Protein AF-A0A1A9F3D5-F1 (afdb_monomer_lite)

Sequence (224 aa):
MNALSPAPQAPHTALLHYWQQPHPDFTSGKDARSSENALLVLMYGGLEKAARYGWLNAGRTLVDKTYLRILWMTQQLAPTGISFDELASRLDGFIRRELQPRWDNLDGLEHDARHELAQALVEQLQAQVFQSTDQLESATTVLFFLCPQLPVFIYTKAPGAQTEPATDYPGWHQSCRQRLIPLLPRACSSTPSAHYGTAQEQQLITRLLSQTDWWPRRLLSQQR

Structure (mmCIF, N/CA/C/O backbone):
data_AF-A0A1A9F3D5-F1
#
_entry.id   AF-A0A1A9F3D5-F1
#
loop_
_atom_site.group_PDB
_atom_site.id
_atom_site.type_symbol
_atom_site.label_atom_id
_atom_site.label_alt_id
_atom_site.label_comp_id
_atom_site.label_asym_id
_atom_site.label_entity_id
_atom_site.label_seq_id
_atom_site.pdbx_PDB_ins_code
_atom_site.Cartn_x
_atom_site.Cartn_y
_atom_site.Cartn_z
_atom_site.occ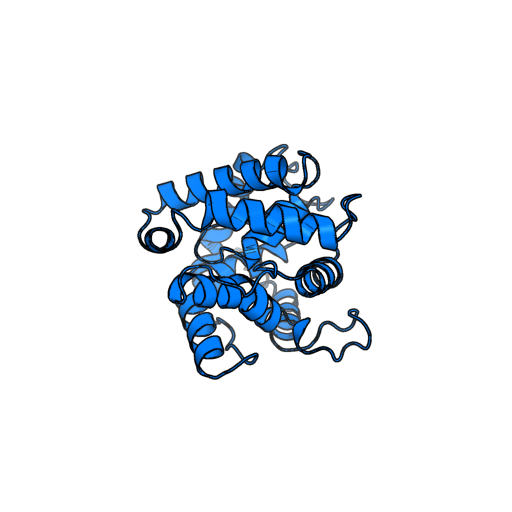upancy
_atom_site.B_iso_or_equiv
_atom_site.auth_seq_id
_atom_site.auth_comp_id
_atom_site.auth_asym_id
_atom_site.auth_atom_id
_atom_site.pdbx_PDB_model_num
ATOM 1 N N . MET A 1 1 ? 31.807 -6.757 -29.879 1.00 32.47 1 MET A N 1
ATOM 2 C CA . MET A 1 1 ? 31.653 -7.464 -28.590 1.00 32.47 1 MET A CA 1
ATOM 3 C C . MET A 1 1 ? 31.061 -6.470 -27.607 1.00 32.47 1 MET A C 1
ATOM 5 O O . MET A 1 1 ? 31.774 -5.583 -27.164 1.00 32.47 1 MET A O 1
ATOM 9 N N . ASN A 1 2 ? 29.749 -6.534 -27.371 1.00 32.22 2 ASN A N 1
ATOM 10 C CA . ASN A 1 2 ? 29.065 -5.599 -26.477 1.00 32.22 2 ASN A CA 1
ATOM 11 C C . ASN A 1 2 ? 29.350 -6.001 -25.030 1.00 32.22 2 ASN A C 1
ATOM 13 O O . ASN A 1 2 ? 28.954 -7.083 -24.599 1.00 32.22 2 ASN A O 1
ATOM 17 N N . ALA A 1 3 ? 30.064 -5.140 -24.308 1.00 33.28 3 ALA A N 1
ATOM 18 C CA . ALA A 1 3 ? 30.240 -5.267 -22.874 1.00 33.28 3 ALA A CA 1
ATOM 19 C C . ALA A 1 3 ? 28.863 -5.146 -22.208 1.00 33.28 3 ALA A C 1
ATOM 21 O O . ALA A 1 3 ? 28.201 -4.115 -22.306 1.00 33.28 3 ALA A O 1
ATOM 22 N N . LEU A 1 4 ? 28.424 -6.229 -21.568 1.00 36.56 4 LEU A N 1
ATOM 23 C CA . LEU A 1 4 ? 27.305 -6.220 -20.636 1.00 36.56 4 LEU A CA 1
ATOM 24 C C . LEU A 1 4 ? 27.625 -5.188 -19.551 1.00 36.56 4 LEU A C 1
ATOM 26 O O . LEU A 1 4 ? 28.544 -5.391 -18.759 1.00 36.56 4 LEU A O 1
ATOM 30 N N . SER A 1 5 ? 26.893 -4.074 -19.538 1.00 34.38 5 SER A N 1
ATOM 31 C CA . SER A 1 5 ? 26.930 -3.122 -18.431 1.00 34.38 5 SER A CA 1
ATOM 32 C C . SER A 1 5 ? 26.727 -3.882 -17.113 1.00 34.38 5 SER A C 1
ATOM 34 O O . SER A 1 5 ? 25.837 -4.741 -17.050 1.00 34.38 5 SER A O 1
ATOM 36 N N . PRO A 1 6 ? 27.534 -3.618 -16.069 1.00 37.28 6 PRO A N 1
ATOM 37 C CA . PRO A 1 6 ? 27.361 -4.283 -14.788 1.00 37.28 6 PRO A CA 1
ATOM 38 C C . PRO A 1 6 ? 25.954 -3.984 -14.262 1.00 37.28 6 PRO A C 1
ATOM 40 O O . PRO A 1 6 ? 25.505 -2.838 -14.258 1.00 37.28 6 PRO A O 1
ATOM 43 N N . ALA A 1 7 ? 25.237 -5.039 -13.873 1.00 40.94 7 ALA A N 1
ATOM 44 C CA . ALA A 1 7 ? 23.903 -4.923 -13.305 1.00 40.94 7 ALA A CA 1
ATOM 45 C C . ALA A 1 7 ? 23.933 -3.998 -12.071 1.00 40.94 7 ALA A C 1
ATOM 47 O O . ALA A 1 7 ? 24.909 -4.031 -11.316 1.00 40.94 7 ALA A O 1
ATOM 48 N N . PRO A 1 8 ? 22.881 -3.202 -11.823 1.00 43.41 8 PRO A N 1
ATOM 49 C CA . PRO A 1 8 ? 22.823 -2.329 -10.659 1.00 43.41 8 PRO A CA 1
ATOM 50 C C . PRO A 1 8 ? 22.675 -3.181 -9.384 1.00 43.41 8 PRO A C 1
ATOM 52 O O . PRO A 1 8 ? 21.570 -3.491 -8.953 1.00 43.41 8 PRO A O 1
ATOM 55 N N . GLN A 1 9 ? 23.796 -3.595 -8.786 1.00 43.19 9 GLN A N 1
ATOM 56 C CA . GLN A 1 9 ? 23.825 -4.402 -7.556 1.00 43.19 9 GLN A CA 1
ATOM 57 C C . GLN A 1 9 ? 23.607 -3.561 -6.283 1.00 43.19 9 GLN A C 1
ATOM 59 O O . GLN A 1 9 ? 23.032 -4.050 -5.315 1.00 43.19 9 GLN A O 1
ATOM 64 N N . ALA A 1 10 ? 23.997 -2.281 -6.288 1.00 42.19 10 ALA A N 1
ATOM 65 C CA . ALA A 1 10 ? 23.845 -1.364 -5.152 1.00 42.19 10 ALA A CA 1
ATOM 66 C C . ALA A 1 10 ? 22.384 -1.074 -4.709 1.00 42.19 10 ALA A C 1
ATOM 68 O O . ALA A 1 10 ? 22.135 -1.093 -3.502 1.00 42.19 10 ALA A O 1
ATOM 69 N N . PRO A 1 11 ? 21.394 -0.849 -5.605 1.00 60.56 11 PRO A N 1
ATOM 70 C CA . PRO A 1 11 ? 20.020 -0.551 -5.178 1.00 60.56 11 PRO A CA 1
ATOM 71 C C . PRO A 1 11 ? 19.293 -1.750 -4.551 1.00 60.56 11 PRO A C 1
ATOM 73 O O . PRO A 1 11 ? 18.398 -1.559 -3.731 1.00 60.56 11 PRO A O 1
ATOM 76 N N . HIS A 1 12 ? 19.682 -2.986 -4.882 1.00 68.81 12 HIS A N 1
ATOM 77 C CA . HIS A 1 12 ? 19.017 -4.184 -4.362 1.00 68.81 12 HIS A CA 1
ATOM 78 C C . HIS A 1 12 ? 19.300 -4.411 -2.867 1.00 68.81 12 HIS A C 1
ATOM 80 O O . HIS A 1 12 ? 18.387 -4.716 -2.104 1.00 68.81 12 HIS A O 1
ATOM 86 N N . THR A 1 13 ? 20.545 -4.216 -2.418 1.00 72.62 13 THR A N 1
ATOM 87 C CA . THR A 1 13 ? 20.930 -4.415 -1.008 1.00 72.62 13 THR A CA 1
ATOM 88 C C . THR A 1 13 ? 20.281 -3.385 -0.082 1.00 72.62 13 THR A C 1
ATOM 90 O O . THR A 1 13 ? 19.804 -3.742 0.993 1.00 72.62 13 THR A O 1
ATOM 93 N N . ALA A 1 14 ? 20.200 -2.122 -0.513 1.00 80.12 14 ALA A N 1
ATOM 94 C CA . ALA A 1 14 ? 19.497 -1.076 0.230 1.00 80.12 14 ALA A CA 1
ATOM 95 C C . ALA A 1 14 ? 17.989 -1.362 0.337 1.00 80.12 14 ALA A C 1
ATOM 97 O O . ALA A 1 14 ? 17.415 -1.235 1.415 1.00 80.12 14 ALA A O 1
ATOM 98 N N . LEU A 1 15 ? 17.351 -1.825 -0.744 1.00 83.19 15 LEU A N 1
ATOM 99 C CA . LEU A 1 15 ? 15.935 -2.201 -0.717 1.00 83.19 15 LEU A CA 1
ATOM 100 C C . LEU A 1 15 ? 15.647 -3.394 0.189 1.00 83.19 15 LEU A C 1
ATOM 102 O O . LEU A 1 15 ? 14.682 -3.362 0.946 1.00 83.19 15 LEU A O 1
ATOM 106 N N . LEU A 1 16 ? 16.490 -4.428 0.159 1.00 87.50 16 LEU A N 1
ATOM 107 C CA . LEU A 1 16 ? 16.371 -5.542 1.101 1.00 87.50 16 LEU A CA 1
ATOM 108 C C . LEU A 1 16 ? 16.521 -5.073 2.551 1.00 87.50 16 LEU A C 1
ATOM 110 O O . LEU A 1 16 ? 15.812 -5.562 3.429 1.00 87.50 16 LEU A O 1
ATOM 114 N N . HIS A 1 17 ? 17.402 -4.104 2.802 1.00 88.25 17 HIS A N 1
ATOM 115 C CA . HIS A 1 17 ? 17.537 -3.506 4.122 1.00 88.25 17 HIS A CA 1
ATOM 116 C C . HIS A 1 17 ? 16.256 -2.766 4.539 1.00 88.25 17 HIS A C 1
ATOM 118 O O . HIS A 1 17 ? 15.730 -3.059 5.606 1.00 88.25 17 HIS A O 1
ATOM 124 N N . TYR A 1 18 ? 15.702 -1.877 3.705 1.00 89.06 18 TYR A N 1
ATOM 125 C CA . TYR A 1 18 ? 14.441 -1.174 4.010 1.00 89.06 18 TYR A CA 1
ATOM 126 C C . TYR A 1 18 ? 13.229 -2.108 4.122 1.00 89.06 18 TYR A C 1
ATOM 128 O O . TYR A 1 18 ? 12.286 -1.832 4.864 1.00 89.06 18 TYR A O 1
ATOM 136 N N . TRP A 1 19 ? 13.259 -3.237 3.414 1.00 92.94 19 TRP A N 1
ATOM 137 C CA . TRP A 1 19 ? 12.251 -4.280 3.543 1.00 92.94 19 TRP A CA 1
ATOM 138 C C . TRP A 1 19 ? 12.260 -4.923 4.933 1.00 92.94 19 TRP A C 1
ATOM 140 O O . TRP A 1 19 ? 11.194 -5.150 5.502 1.00 92.94 19 TRP A O 1
ATOM 150 N N . GLN A 1 20 ? 13.444 -5.222 5.476 1.00 91.31 20 GLN A N 1
ATOM 151 C CA . GLN A 1 20 ? 13.594 -5.997 6.714 1.00 91.31 20 GLN A CA 1
ATOM 152 C C . GLN A 1 20 ? 13.713 -5.139 7.973 1.00 91.31 20 GLN A C 1
ATOM 154 O O . GLN A 1 20 ? 13.287 -5.562 9.046 1.00 91.31 20 GLN A O 1
ATOM 159 N N . GLN A 1 21 ? 14.335 -3.969 7.865 1.00 93.75 21 GLN A N 1
ATOM 160 C CA . GLN A 1 21 ? 14.721 -3.152 9.007 1.00 93.75 21 GLN A CA 1
ATOM 161 C C . GLN A 1 21 ? 13.792 -1.947 9.165 1.00 93.75 21 GLN A C 1
ATOM 163 O O . GLN A 1 21 ? 13.288 -1.421 8.169 1.00 93.75 21 GLN A O 1
ATOM 168 N N . PRO A 1 22 ? 13.574 -1.476 10.406 1.00 94.19 22 PRO A N 1
ATOM 169 C CA . PRO A 1 22 ? 12.971 -0.173 10.644 1.00 94.19 22 PRO A CA 1
ATOM 170 C C . PRO A 1 22 ? 13.659 0.921 9.818 1.00 94.19 22 PRO A C 1
ATOM 172 O O . PRO A 1 22 ? 14.882 0.919 9.657 1.00 94.19 22 PRO A O 1
ATOM 175 N N . HIS A 1 23 ? 12.884 1.882 9.324 1.00 91.62 23 HIS A N 1
ATOM 176 C CA . HIS A 1 23 ? 13.434 3.008 8.587 1.00 91.62 23 HIS A CA 1
ATOM 177 C C . HIS A 1 23 ? 14.217 3.922 9.543 1.00 91.62 23 HIS A C 1
ATOM 179 O O . HIS A 1 23 ? 13.640 4.391 10.530 1.00 91.62 23 HIS A O 1
ATOM 185 N N . PRO A 1 24 ? 15.499 4.222 9.260 1.00 90.06 24 PRO A N 1
ATOM 186 C CA . PRO A 1 24 ? 16.369 4.946 10.190 1.00 90.06 24 PRO A CA 1
ATOM 187 C C . PRO A 1 24 ? 15.846 6.351 10.511 1.00 90.06 24 PRO A C 1
ATOM 189 O O . PRO A 1 24 ? 15.929 6.788 11.655 1.00 90.06 24 PRO A O 1
ATOM 192 N N . ASP A 1 25 ? 15.228 7.013 9.530 1.00 85.75 25 ASP A N 1
ATOM 193 C CA . ASP A 1 25 ? 14.734 8.388 9.685 1.00 85.75 25 ASP A CA 1
ATOM 194 C C . ASP A 1 25 ? 13.344 8.481 10.341 1.00 85.75 25 ASP A C 1
ATOM 196 O O . ASP A 1 25 ? 12.833 9.577 10.581 1.00 85.75 25 ASP A O 1
ATOM 200 N N . PHE A 1 26 ? 12.690 7.350 10.638 1.00 89.19 26 PHE A N 1
ATOM 201 C CA . PHE A 1 26 ? 11.387 7.374 11.296 1.00 89.19 26 PHE A CA 1
ATOM 202 C C . PHE A 1 26 ? 11.539 7.328 12.821 1.00 89.19 26 PHE A C 1
ATOM 204 O O . PHE A 1 26 ? 11.828 6.286 13.414 1.00 89.19 26 PHE A O 1
ATOM 211 N N . THR A 1 27 ? 11.261 8.454 13.484 1.00 88.31 27 THR A N 1
ATOM 212 C CA . THR A 1 27 ? 11.352 8.626 14.947 1.00 88.31 27 THR A CA 1
ATOM 213 C C . THR A 1 27 ? 12.750 8.304 15.499 1.00 88.31 27 THR A C 1
ATOM 215 O O . THR A 1 27 ? 13.668 9.086 15.299 1.00 88.31 27 THR A O 1
ATOM 218 N N . SER A 1 28 ? 12.925 7.182 16.204 1.00 88.81 28 SER A N 1
ATOM 219 C CA . SER A 1 28 ? 14.204 6.722 16.761 1.00 88.81 28 SER A CA 1
ATOM 220 C C . SER A 1 28 ? 14.940 5.718 15.867 1.00 88.81 28 SER A C 1
ATOM 222 O O . SER A 1 28 ? 15.952 5.160 16.292 1.00 88.81 28 SER A O 1
ATOM 224 N N . GLY A 1 29 ? 14.401 5.421 14.679 1.00 89.25 29 GLY A N 1
ATOM 225 C CA . GLY A 1 29 ? 14.933 4.399 13.776 1.00 89.25 29 GLY A CA 1
ATOM 226 C C . GLY A 1 29 ? 14.726 2.963 14.268 1.00 89.25 29 GLY A C 1
ATOM 227 O O . GLY A 1 29 ? 15.407 2.052 13.812 1.00 89.25 29 GLY A O 1
ATOM 228 N N . LYS A 1 30 ? 13.828 2.747 15.242 1.00 92.50 30 LYS A N 1
ATOM 229 C CA . LYS A 1 30 ? 13.575 1.432 15.868 1.00 92.50 30 LYS A CA 1
ATOM 230 C C . LYS A 1 30 ? 12.127 0.958 15.768 1.00 92.50 30 LYS A C 1
ATOM 232 O O . LYS A 1 30 ? 11.816 -0.145 16.211 1.00 92.50 30 LYS A O 1
ATOM 237 N N . ASP A 1 31 ? 11.226 1.772 15.220 1.00 94.12 31 ASP A N 1
ATOM 238 C CA . ASP A 1 31 ? 9.828 1.373 15.064 1.00 94.12 31 ASP A CA 1
ATOM 239 C C . ASP A 1 31 ? 9.701 0.355 13.925 1.00 94.12 31 ASP A C 1
ATOM 241 O O . ASP A 1 31 ? 9.764 0.713 12.750 1.00 94.12 31 ASP A O 1
ATOM 245 N N . ALA A 1 32 ? 9.496 -0.919 14.262 1.00 93.94 32 ALA A N 1
ATOM 246 C CA . ALA A 1 32 ? 9.375 -2.010 13.292 1.00 93.94 32 ALA A CA 1
ATOM 247 C C . ALA A 1 32 ? 8.286 -1.782 12.229 1.00 93.94 32 ALA A C 1
ATOM 249 O O . ALA A 1 32 ? 8.406 -2.299 11.117 1.00 93.94 32 ALA A O 1
ATOM 250 N N . ARG A 1 33 ? 7.266 -0.962 12.533 1.00 95.19 33 ARG A N 1
ATOM 251 C CA . ARG A 1 33 ? 6.193 -0.596 11.594 1.00 95.19 33 ARG A CA 1
ATOM 252 C C . ARG A 1 33 ? 6.683 0.219 10.398 1.00 95.19 33 ARG A C 1
ATOM 254 O O . ARG A 1 33 ? 5.958 0.332 9.420 1.00 95.19 33 ARG A O 1
ATOM 261 N N . SER A 1 34 ? 7.881 0.794 10.493 1.00 95.69 34 SER A N 1
ATOM 262 C CA . SER A 1 34 ? 8.490 1.618 9.447 1.00 95.69 34 SER A CA 1
ATOM 263 C C . SER A 1 34 ? 9.288 0.839 8.401 1.00 95.69 34 SER A C 1
ATOM 265 O O . SER A 1 34 ? 9.761 1.442 7.446 1.00 95.69 34 SER A O 1
ATOM 267 N N . SER A 1 35 ? 9.417 -0.483 8.538 1.00 95.88 35 SER A N 1
ATOM 268 C CA . SER A 1 35 ? 9.922 -1.324 7.444 1.00 95.88 35 SER A CA 1
ATOM 269 C C . SER A 1 35 ? 8.888 -1.443 6.317 1.00 95.88 35 SER A C 1
ATOM 271 O O . SER A 1 35 ? 7.679 -1.386 6.566 1.00 95.88 35 SER A O 1
ATOM 273 N N . GLU A 1 36 ? 9.326 -1.660 5.075 1.00 94.69 36 GLU A N 1
ATOM 274 C CA . GLU A 1 36 ? 8.380 -1.815 3.956 1.00 94.69 36 GLU A CA 1
ATOM 275 C C . GLU A 1 36 ? 7.537 -3.084 4.076 1.00 94.69 36 GLU A C 1
ATOM 277 O O . GLU A 1 36 ? 6.356 -3.074 3.722 1.00 94.69 36 GLU A O 1
ATOM 282 N N . ASN A 1 37 ? 8.107 -4.159 4.632 1.00 95.81 37 ASN A N 1
ATOM 283 C CA . ASN A 1 37 ? 7.343 -5.363 4.924 1.00 95.81 37 ASN A CA 1
ATOM 284 C C . ASN A 1 37 ? 6.210 -5.072 5.913 1.00 95.81 37 ASN A C 1
ATOM 286 O O . ASN A 1 37 ? 5.079 -5.506 5.693 1.00 95.81 37 ASN A O 1
ATOM 290 N N . ALA A 1 38 ? 6.492 -4.304 6.970 1.00 96.75 38 ALA A N 1
ATOM 291 C CA . ALA A 1 38 ? 5.475 -3.924 7.936 1.00 96.75 38 ALA A CA 1
ATOM 292 C C . ALA A 1 38 ? 4.415 -3.006 7.333 1.00 96.75 38 ALA A C 1
ATOM 294 O O . ALA A 1 38 ? 3.232 -3.231 7.564 1.00 96.75 38 ALA A O 1
ATOM 295 N N . LEU A 1 39 ? 4.803 -2.019 6.522 1.00 96.44 39 LEU A N 1
ATOM 296 C CA . LEU A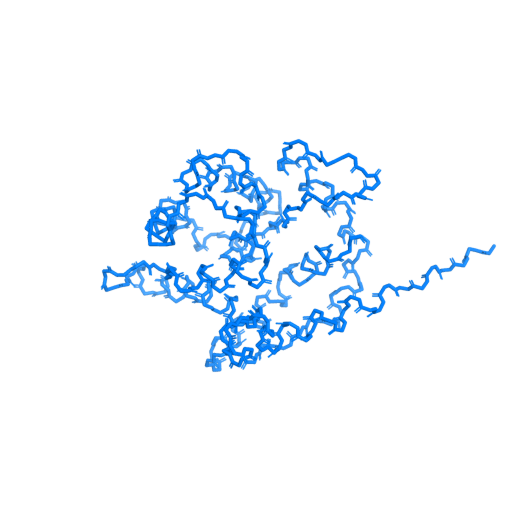 1 39 ? 3.848 -1.162 5.817 1.00 96.44 39 LEU A CA 1
ATOM 297 C C . LEU A 1 39 ? 2.901 -1.975 4.931 1.00 96.44 39 LEU A C 1
ATOM 299 O O . LEU A 1 39 ? 1.697 -1.730 4.950 1.00 96.44 39 LEU A O 1
ATOM 303 N N . LEU A 1 40 ? 3.409 -2.980 4.216 1.00 96.69 40 LEU A N 1
ATOM 304 C CA . LEU A 1 40 ? 2.575 -3.851 3.392 1.00 96.69 40 LEU A CA 1
ATOM 305 C C . LEU A 1 40 ? 1.608 -4.701 4.238 1.00 96.69 40 LEU A C 1
ATOM 307 O O . LEU A 1 40 ? 0.444 -4.851 3.873 1.00 96.69 40 LEU A O 1
ATOM 311 N N . VAL A 1 41 ? 2.043 -5.199 5.401 1.00 96.88 41 VAL A N 1
ATOM 312 C CA . VAL A 1 41 ? 1.155 -5.886 6.361 1.00 96.88 41 VAL A CA 1
ATOM 313 C C . VAL A 1 41 ? 0.086 -4.937 6.911 1.00 96.88 41 VAL A C 1
ATOM 315 O O . VAL A 1 41 ? -1.089 -5.290 6.939 1.00 96.88 41 VAL A O 1
ATOM 318 N N . LEU A 1 42 ? 0.465 -3.731 7.334 1.00 95.94 42 LEU A N 1
ATOM 319 C CA . LEU A 1 42 ? -0.445 -2.766 7.960 1.00 95.94 42 LEU A CA 1
ATOM 320 C C . LEU A 1 42 ? -1.481 -2.212 6.976 1.00 95.94 42 LEU A C 1
ATOM 322 O O . LEU A 1 42 ? -2.619 -1.965 7.367 1.00 95.94 42 LEU A O 1
ATOM 326 N N . MET A 1 43 ? -1.091 -2.024 5.714 1.00 96.94 43 MET A N 1
ATOM 327 C CA . MET A 1 43 ? -1.946 -1.484 4.659 1.00 96.94 43 MET A CA 1
ATOM 328 C C . MET A 1 43 ? -2.755 -2.609 4.002 1.00 96.94 43 MET A C 1
ATOM 330 O O . MET A 1 43 ? -3.946 -2.750 4.271 1.00 96.94 43 MET A O 1
ATOM 334 N N . TYR A 1 44 ? -2.116 -3.455 3.189 1.00 97.00 44 TYR A N 1
ATOM 335 C CA . TYR A 1 44 ? -2.791 -4.539 2.472 1.00 97.00 44 TYR A CA 1
ATOM 336 C C . TYR A 1 44 ? -3.281 -5.650 3.405 1.00 97.00 44 TYR A C 1
ATOM 338 O O . TYR A 1 44 ? -4.442 -6.042 3.328 1.00 97.00 44 TYR A O 1
ATOM 346 N N . GLY A 1 45 ? -2.439 -6.132 4.326 1.00 95.12 45 GLY A N 1
ATOM 347 C CA . GLY A 1 45 ? -2.844 -7.178 5.276 1.00 95.12 45 GLY A CA 1
ATOM 348 C C . GLY A 1 45 ? -4.017 -6.747 6.169 1.00 95.12 45 GLY A C 1
ATOM 349 O O . GLY A 1 45 ? -4.909 -7.548 6.459 1.00 95.12 45 GLY A O 1
ATOM 350 N N . GLY A 1 46 ? -4.064 -5.462 6.534 1.00 93.69 46 GLY A N 1
ATOM 351 C CA . GLY A 1 46 ? -5.196 -4.843 7.220 1.00 93.69 46 GLY A CA 1
ATOM 352 C C . GLY A 1 46 ? -6.493 -4.906 6.407 1.00 93.69 46 GLY A C 1
ATOM 353 O O . GLY A 1 46 ? -7.529 -5.304 6.948 1.00 93.69 46 GLY A O 1
ATOM 354 N N . LEU A 1 47 ? -6.438 -4.585 5.109 1.00 95.25 47 LEU A N 1
ATOM 355 C CA . LEU A 1 47 ? -7.592 -4.687 4.209 1.00 95.25 47 LEU A CA 1
ATOM 356 C C . LEU A 1 47 ? -8.024 -6.135 3.963 1.0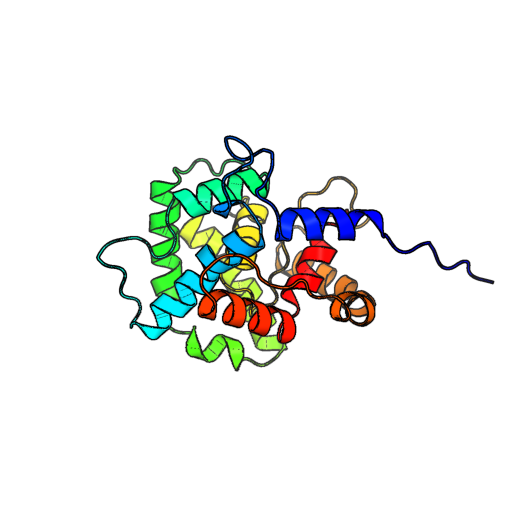0 95.25 47 LEU A C 1
ATOM 358 O O . LEU A 1 47 ? -9.211 -6.426 4.048 1.00 95.25 47 LEU A O 1
ATOM 362 N N . GLU A 1 48 ? -7.082 -7.053 3.755 1.00 94.88 48 GLU A N 1
ATOM 363 C CA . GLU A 1 48 ? -7.360 -8.490 3.627 1.00 94.88 48 GLU A CA 1
ATOM 364 C C . GLU A 1 48 ? -8.102 -9.037 4.844 1.00 94.88 48 GLU A C 1
ATOM 366 O O . GLU A 1 48 ? -9.083 -9.776 4.732 1.00 94.88 48 GLU A O 1
ATOM 371 N N . LYS A 1 49 ? -7.652 -8.649 6.040 1.00 93.06 49 LYS A N 1
ATOM 372 C CA . LYS A 1 49 ? -8.342 -9.002 7.274 1.00 93.06 49 LYS A CA 1
ATOM 373 C C . LYS A 1 49 ? -9.739 -8.389 7.293 1.00 93.06 49 LYS A C 1
ATOM 375 O O . LYS A 1 49 ? -10.700 -9.105 7.551 1.00 93.06 49 LYS A O 1
ATOM 380 N N . ALA A 1 50 ? -9.872 -7.099 6.999 1.00 93.75 50 ALA A N 1
ATOM 381 C CA . ALA A 1 50 ? -11.169 -6.432 6.987 1.00 93.75 50 ALA A CA 1
ATOM 382 C C . ALA A 1 50 ? -12.156 -7.100 6.020 1.00 93.75 50 ALA A C 1
ATOM 384 O O . ALA A 1 50 ? -13.281 -7.381 6.425 1.00 93.75 50 ALA A O 1
ATOM 385 N N . ALA A 1 51 ? -11.729 -7.432 4.800 1.00 94.44 51 ALA A N 1
ATOM 386 C CA . ALA A 1 51 ? -12.549 -8.115 3.803 1.00 94.44 51 ALA A CA 1
ATOM 387 C C . ALA A 1 51 ? -13.127 -9.434 4.340 1.00 94.44 51 ALA A C 1
ATOM 389 O O . ALA A 1 51 ? -14.333 -9.669 4.264 1.00 94.44 51 ALA A O 1
ATOM 390 N N . ARG A 1 52 ? -12.296 -10.244 5.010 1.00 91.94 52 ARG A N 1
ATOM 391 C CA . ARG A 1 52 ? -12.708 -11.528 5.611 1.00 91.94 52 ARG A CA 1
ATOM 392 C C . ARG A 1 52 ? -13.665 -11.390 6.794 1.00 91.94 52 ARG A C 1
ATOM 394 O O . ARG A 1 52 ? -14.376 -12.339 7.109 1.00 91.94 52 ARG A O 1
ATOM 401 N N . TYR A 1 53 ? -13.688 -10.230 7.448 1.00 91.94 53 TYR A N 1
ATOM 402 C CA . TYR A 1 53 ? -14.569 -9.929 8.581 1.00 91.94 53 TYR A CA 1
ATOM 403 C C . TYR A 1 53 ? -15.648 -8.893 8.220 1.00 91.94 53 TYR A C 1
ATOM 405 O O . TYR A 1 53 ? -16.107 -8.138 9.079 1.00 91.94 53 TYR A O 1
ATOM 413 N N . GLY A 1 54 ? -16.066 -8.845 6.950 1.00 90.94 54 GLY A N 1
ATOM 414 C CA . GLY A 1 54 ? -17.213 -8.045 6.510 1.00 90.94 54 GLY A CA 1
ATOM 415 C C . GLY A 1 54 ? -16.978 -6.533 6.528 1.00 90.94 54 GLY A C 1
ATOM 416 O O . GLY A 1 54 ? -17.923 -5.768 6.701 1.00 90.94 54 GLY A O 1
ATOM 417 N N . TRP A 1 55 ? -15.728 -6.091 6.375 1.00 92.50 55 TRP A N 1
ATOM 418 C CA . TRP A 1 55 ? -15.322 -4.678 6.334 1.00 92.50 55 TRP A CA 1
ATOM 419 C C . TRP A 1 55 ? -15.632 -3.887 7.615 1.00 92.50 55 TRP A C 1
ATOM 421 O O . TRP A 1 55 ? -15.729 -2.649 7.609 1.00 92.50 55 TRP A O 1
ATOM 431 N N . LEU A 1 56 ? -15.766 -4.608 8.731 1.00 83.06 56 LEU A N 1
ATOM 432 C CA . LEU A 1 56 ? -15.998 -4.054 10.058 1.00 83.06 56 LEU A CA 1
ATOM 433 C C . LEU A 1 56 ? -14.677 -3.636 10.706 1.00 83.06 56 LEU A C 1
ATOM 435 O O . LEU A 1 56 ? -13.709 -4.392 10.719 1.00 83.06 56 LEU A O 1
ATOM 439 N N . ASN A 1 57 ? -14.656 -2.441 11.299 1.00 79.19 57 ASN A N 1
ATOM 440 C CA . ASN A 1 57 ? -13.489 -1.948 12.033 1.00 79.19 57 ASN A CA 1
ATOM 441 C C . ASN A 1 57 ? -13.862 -1.100 13.257 1.00 79.19 57 ASN A C 1
ATOM 443 O O . ASN A 1 57 ? -13.297 -0.038 13.473 1.00 79.19 57 ASN A O 1
ATOM 447 N N . ALA A 1 58 ? -14.857 -1.532 14.041 1.00 77.62 58 ALA A N 1
ATOM 448 C CA . ALA A 1 58 ? -15.216 -0.940 15.342 1.00 77.62 58 ALA A CA 1
ATOM 449 C C . ALA A 1 58 ? -15.264 0.613 15.388 1.00 77.62 58 ALA A C 1
ATOM 451 O O . ALA A 1 58 ? -14.854 1.223 16.374 1.00 77.62 58 ALA A O 1
ATOM 452 N N . GLY A 1 59 ? -15.728 1.259 14.311 1.00 71.81 59 GLY A N 1
ATOM 453 C CA . GLY A 1 59 ? -15.799 2.724 14.197 1.00 71.81 59 GLY A CA 1
ATOM 454 C C . GLY A 1 59 ? -14.473 3.446 13.902 1.00 71.81 59 GLY A C 1
ATOM 455 O O . GLY A 1 59 ? -14.437 4.672 13.939 1.00 71.81 59 GLY A O 1
ATOM 456 N N . ARG A 1 60 ? -13.390 2.721 13.611 1.00 83.06 60 ARG A N 1
ATOM 457 C CA . ARG A 1 60 ? -12.081 3.252 13.200 1.00 83.06 60 ARG A CA 1
ATOM 458 C C . ARG A 1 60 ? -11.898 3.157 11.686 1.00 83.06 60 ARG A C 1
ATOM 460 O O . ARG A 1 60 ? -12.497 2.304 11.028 1.00 83.06 60 ARG A O 1
ATOM 467 N N . THR A 1 61 ? -11.026 4.000 11.142 1.00 87.88 61 THR A N 1
ATOM 468 C CA . THR A 1 61 ? -10.617 3.914 9.735 1.00 87.88 61 THR A CA 1
ATOM 469 C C . THR A 1 61 ? -9.814 2.640 9.497 1.00 87.88 61 THR A C 1
ATOM 471 O O . THR A 1 61 ? -9.007 2.241 10.338 1.00 87.88 61 THR A O 1
ATOM 474 N N . LEU A 1 62 ? -10.046 1.978 8.362 1.00 91.75 62 LEU A N 1
ATOM 475 C CA . LEU A 1 62 ? -9.345 0.743 7.979 1.00 91.75 62 LEU A CA 1
ATOM 476 C C . LEU A 1 62 ? -7.831 0.944 7.870 1.00 91.75 62 LEU A C 1
ATOM 478 O O . LEU A 1 62 ? -7.055 0.057 8.213 1.00 91.75 62 LEU A O 1
ATOM 482 N N . VAL A 1 63 ? -7.428 2.142 7.454 1.00 94.69 63 VAL A N 1
ATOM 483 C CA . VAL A 1 63 ? -6.044 2.605 7.464 1.00 94.69 63 VAL A CA 1
ATOM 484 C C . VAL A 1 63 ? -5.948 3.762 8.448 1.00 94.69 63 VAL A C 1
ATOM 486 O O . VAL A 1 63 ? -6.608 4.789 8.283 1.00 94.69 63 VAL A O 1
ATOM 489 N N . ASP A 1 64 ? -5.149 3.594 9.499 1.00 92.75 64 ASP A N 1
ATOM 490 C CA . ASP A 1 64 ? -4.979 4.617 10.529 1.00 92.75 64 ASP A CA 1
ATOM 491 C C . ASP A 1 64 ? -4.001 5.716 10.086 1.00 92.75 64 ASP A C 1
ATOM 493 O O . ASP A 1 64 ? -3.031 5.477 9.357 1.00 92.75 64 ASP A O 1
ATOM 497 N N . LYS A 1 65 ? -4.202 6.929 10.609 1.00 95.12 65 LYS A N 1
ATOM 498 C CA . LYS A 1 65 ? -3.313 8.081 10.395 1.00 95.12 65 LYS A CA 1
ATOM 499 C C . LYS A 1 65 ? -1.850 7.795 10.728 1.00 95.12 65 LYS A C 1
ATOM 501 O O . LYS A 1 65 ? -0.957 8.386 10.127 1.00 95.12 65 LYS A O 1
ATOM 506 N N . THR A 1 66 ? -1.587 6.903 11.681 1.00 94.75 66 THR A N 1
ATOM 507 C CA . THR A 1 66 ? -0.235 6.492 12.066 1.00 94.75 66 THR A CA 1
ATOM 508 C C . THR A 1 66 ? 0.455 5.767 10.919 1.00 94.75 66 THR A C 1
ATOM 510 O O . THR A 1 66 ? 1.622 6.037 10.654 1.00 94.75 66 THR A O 1
ATOM 513 N N . TYR A 1 67 ? -0.258 4.895 10.203 1.00 95.56 67 TYR A N 1
ATOM 514 C CA . TYR A 1 67 ? 0.303 4.156 9.068 1.00 95.56 67 TYR A CA 1
ATOM 515 C C . TYR A 1 67 ? 0.599 5.104 7.911 1.00 95.56 67 TYR A C 1
ATOM 517 O O . TYR A 1 67 ? 1.672 5.034 7.319 1.00 95.56 67 TYR A O 1
ATOM 525 N N . LEU A 1 68 ? -0.293 6.067 7.669 1.00 96.88 68 LEU A N 1
ATOM 526 C CA . LEU A 1 68 ? -0.072 7.117 6.677 1.00 96.88 68 LEU A CA 1
ATOM 527 C C . LEU A 1 68 ? 1.124 8.004 7.041 1.00 96.88 68 LEU A C 1
ATOM 529 O O . LEU A 1 68 ? 1.939 8.296 6.176 1.00 96.88 68 LEU A O 1
ATOM 533 N N . ARG A 1 69 ? 1.300 8.378 8.314 1.00 95.75 69 ARG A N 1
ATOM 534 C CA . ARG A 1 69 ? 2.490 9.124 8.764 1.00 95.75 69 ARG A CA 1
ATOM 535 C C . ARG A 1 69 ? 3.779 8.350 8.519 1.00 95.75 69 ARG A C 1
ATOM 537 O O . ARG A 1 69 ? 4.740 8.926 8.017 1.00 95.75 69 ARG A O 1
ATOM 544 N N . ILE A 1 70 ? 3.794 7.062 8.863 1.00 96.31 70 ILE A N 1
ATOM 545 C CA . ILE A 1 70 ? 4.946 6.190 8.618 1.00 96.31 70 ILE A CA 1
ATOM 546 C C . ILE A 1 70 ? 5.236 6.136 7.116 1.00 96.31 70 ILE A C 1
ATOM 548 O O . ILE A 1 70 ? 6.369 6.381 6.708 1.00 96.31 70 ILE A O 1
ATOM 552 N N . LEU A 1 71 ? 4.219 5.882 6.288 1.00 96.44 71 LEU A N 1
ATOM 553 C CA . LEU A 1 71 ? 4.365 5.833 4.835 1.00 96.44 71 LEU A CA 1
ATOM 554 C C . LEU A 1 71 ? 4.934 7.146 4.281 1.00 96.44 71 LEU A C 1
ATOM 556 O O . LEU A 1 71 ? 5.922 7.116 3.559 1.00 96.44 71 LEU A O 1
ATOM 560 N N . TRP A 1 72 ? 4.367 8.294 4.663 1.00 95.38 72 TRP A N 1
ATOM 561 C CA . TRP A 1 72 ? 4.836 9.607 4.206 1.00 95.38 72 TRP A CA 1
ATOM 562 C C . TRP A 1 72 ? 6.298 9.860 4.556 1.00 95.38 72 TRP A C 1
ATOM 564 O O . TRP A 1 72 ? 7.055 10.320 3.709 1.00 95.38 72 TRP A O 1
ATOM 574 N N . MET A 1 73 ? 6.702 9.551 5.789 1.00 93.56 73 MET A N 1
ATOM 575 C CA . MET A 1 73 ? 8.076 9.782 6.235 1.00 93.56 73 MET A CA 1
ATOM 576 C C . MET A 1 73 ? 9.065 8.821 5.571 1.00 93.56 73 MET A C 1
ATOM 578 O O . MET A 1 73 ? 10.114 9.251 5.106 1.00 93.56 73 MET A O 1
ATOM 582 N N . THR A 1 74 ? 8.729 7.532 5.500 1.00 92.25 74 THR A N 1
ATOM 583 C CA . THR A 1 74 ? 9.617 6.498 4.935 1.00 92.25 74 THR A CA 1
ATOM 584 C C . THR A 1 74 ? 9.748 6.583 3.417 1.00 92.25 74 THR A C 1
ATOM 586 O O . THR A 1 74 ? 10.800 6.268 2.877 1.00 92.25 74 THR A O 1
ATOM 589 N N . GLN A 1 75 ? 8.705 7.045 2.725 1.00 91.62 75 GLN A N 1
ATOM 590 C CA . GLN A 1 75 ? 8.719 7.258 1.275 1.00 91.62 75 GLN A CA 1
ATOM 591 C C . GLN A 1 75 ? 9.038 8.714 0.895 1.00 91.62 75 GLN A C 1
ATOM 593 O O . GLN A 1 75 ? 9.012 9.051 -0.283 1.00 91.62 75 GLN A O 1
ATOM 598 N N . GLN A 1 76 ? 9.355 9.569 1.879 1.00 90.69 76 GLN A N 1
ATOM 599 C CA . GLN A 1 76 ? 9.739 10.977 1.696 1.00 90.69 76 GLN A CA 1
ATOM 600 C C . GLN A 1 76 ? 8.731 11.786 0.859 1.00 90.69 76 GLN A C 1
ATOM 602 O O . GLN A 1 76 ? 9.104 12.626 0.042 1.00 90.69 76 GLN A O 1
ATOM 607 N N . LEU A 1 77 ? 7.438 11.530 1.062 1.00 91.81 77 LEU A N 1
ATOM 608 C CA . LEU A 1 77 ? 6.371 12.163 0.293 1.00 91.81 77 LEU A CA 1
ATOM 609 C C . LEU A 1 77 ? 6.199 13.634 0.682 1.00 91.81 77 LEU A C 1
ATOM 611 O O . LEU A 1 77 ? 6.250 13.998 1.862 1.00 91.81 77 LEU A O 1
ATOM 615 N N . ALA A 1 78 ? 5.911 14.472 -0.314 1.00 91.56 78 ALA A N 1
ATOM 616 C CA . ALA A 1 78 ? 5.596 15.873 -0.086 1.00 91.56 78 ALA A CA 1
ATOM 617 C C . ALA A 1 78 ? 4.333 16.039 0.791 1.00 91.56 78 ALA A C 1
ATOM 619 O O . ALA A 1 78 ? 3.405 15.218 0.733 1.00 91.56 78 ALA A O 1
ATOM 620 N N . PRO A 1 79 ? 4.255 17.111 1.601 1.00 90.62 79 PRO A N 1
ATOM 621 C CA . PRO A 1 79 ? 3.031 17.458 2.307 1.00 90.62 79 PRO A CA 1
ATOM 622 C C . PRO A 1 79 ? 1.880 17.711 1.330 1.00 90.62 79 PRO A C 1
ATOM 624 O O . PRO A 1 79 ? 2.032 18.409 0.331 1.00 90.62 79 PRO A O 1
ATOM 627 N N . THR A 1 80 ? 0.701 17.192 1.658 1.00 89.62 80 THR A N 1
ATOM 628 C CA . THR A 1 80 ? -0.505 17.312 0.824 1.00 89.62 80 THR A CA 1
ATOM 629 C C . THR A 1 80 ? -1.371 18.525 1.164 1.00 89.62 80 THR A C 1
ATOM 631 O O . THR A 1 80 ? -2.354 18.785 0.480 1.00 89.62 80 THR A O 1
ATOM 634 N N . GLY A 1 81 ? -1.049 19.248 2.242 1.00 88.94 81 GLY A N 1
ATOM 635 C CA . GLY A 1 81 ? -1.868 20.347 2.769 1.00 88.94 81 GLY A CA 1
ATOM 636 C C . GLY A 1 81 ? -3.088 19.903 3.587 1.00 88.94 81 GLY A C 1
ATOM 637 O O . GLY A 1 81 ? -3.752 20.751 4.175 1.00 88.94 81 GLY A O 1
ATOM 638 N N . ILE A 1 82 ? -3.357 18.595 3.685 1.00 93.25 82 ILE A N 1
ATOM 639 C CA . ILE A 1 82 ? -4.417 18.018 4.524 1.00 93.25 82 ILE A CA 1
ATOM 640 C C . ILE A 1 82 ? -3.833 17.294 5.737 1.00 93.25 82 ILE A C 1
ATOM 642 O O . ILE A 1 82 ? -2.725 16.754 5.700 1.00 93.25 82 ILE A O 1
ATOM 646 N N . SER A 1 83 ? -4.585 17.278 6.838 1.00 96.00 83 SER A N 1
ATOM 647 C CA . SER A 1 83 ? -4.170 16.551 8.039 1.00 96.00 83 SER A CA 1
ATOM 648 C C . SER A 1 83 ? -4.217 15.034 7.812 1.00 96.00 83 SER A C 1
ATOM 650 O O . SER A 1 83 ? -5.024 14.536 7.031 1.00 96.00 83 SER A O 1
ATOM 652 N N . PHE A 1 84 ? -3.392 14.269 8.534 1.00 96.50 84 PHE A N 1
ATOM 653 C CA . PHE A 1 84 ? -3.424 12.803 8.438 1.00 96.50 84 PHE A CA 1
ATOM 654 C C . PHE A 1 84 ? -4.725 12.181 8.967 1.00 96.50 84 PHE A C 1
ATOM 656 O O . PHE A 1 84 ? -5.103 11.108 8.509 1.00 96.50 84 PHE A O 1
ATOM 663 N N . ASP A 1 85 ? -5.403 12.833 9.916 1.00 96.56 85 ASP A N 1
ATOM 664 C CA . ASP A 1 85 ? -6.733 12.423 10.385 1.00 96.56 85 ASP A CA 1
ATOM 665 C C . ASP A 1 85 ? -7.763 12.529 9.250 1.00 96.56 85 ASP A C 1
ATOM 667 O O . ASP A 1 85 ? -8.503 11.585 8.970 1.00 96.56 85 ASP A O 1
ATOM 671 N N . GLU A 1 86 ? -7.756 13.657 8.542 1.00 96.62 86 GLU A N 1
ATOM 672 C CA . GLU A 1 86 ? -8.630 13.874 7.394 1.00 96.62 86 GLU A CA 1
ATOM 673 C C . GLU A 1 86 ? -8.274 12.960 6.218 1.00 96.62 86 GLU A C 1
ATOM 675 O O . GLU A 1 86 ? -9.162 12.354 5.620 1.00 96.62 86 GLU A O 1
ATOM 680 N N . LEU A 1 87 ? -6.984 12.788 5.924 1.00 96.94 87 LEU A N 1
ATOM 681 C CA . LEU A 1 87 ? -6.517 11.867 4.892 1.00 96.94 87 LEU A CA 1
ATOM 682 C C . LEU A 1 87 ? -6.974 10.429 5.178 1.00 96.94 87 LEU A C 1
ATOM 684 O O . LEU A 1 87 ? -7.481 9.771 4.274 1.00 96.94 87 LEU A O 1
ATOM 688 N N . ALA A 1 88 ? -6.852 9.957 6.425 1.00 96.94 88 ALA A N 1
ATOM 689 C CA . ALA A 1 88 ? -7.326 8.634 6.830 1.00 96.94 88 ALA A CA 1
ATOM 690 C C . ALA A 1 88 ? -8.845 8.489 6.655 1.00 96.94 88 ALA A C 1
ATOM 692 O O . ALA A 1 88 ? -9.312 7.471 6.148 1.00 96.94 88 ALA A O 1
ATOM 693 N N . SER A 1 89 ? -9.619 9.515 7.023 1.00 96.50 89 SER A N 1
ATOM 694 C CA . SER A 1 89 ? -11.077 9.519 6.854 1.00 96.50 89 SER A CA 1
ATOM 695 C C . SER A 1 89 ? -11.494 9.472 5.380 1.00 96.50 89 SER A C 1
ATOM 697 O O . SER A 1 89 ? -12.327 8.650 4.992 1.00 96.50 89 SER A O 1
ATOM 699 N N . ARG A 1 90 ? -10.881 10.306 4.532 1.00 97.62 90 ARG A N 1
ATOM 700 C CA . ARG A 1 90 ? -11.150 10.317 3.087 1.00 97.62 90 ARG A CA 1
ATOM 701 C C . ARG A 1 90 ? -10.741 8.999 2.434 1.00 97.62 90 ARG A C 1
ATOM 703 O O . ARG A 1 90 ? -11.485 8.479 1.602 1.00 97.62 90 ARG A O 1
ATOM 710 N N . LEU A 1 91 ? -9.597 8.445 2.841 1.00 97.94 91 LEU A N 1
ATOM 711 C CA . LEU A 1 91 ? -9.115 7.154 2.367 1.00 97.94 91 LEU A CA 1
ATOM 712 C C . LEU A 1 91 ? -10.052 6.011 2.772 1.00 97.94 91 LEU A C 1
ATOM 714 O O . LEU A 1 91 ? -10.336 5.160 1.939 1.00 97.94 91 LEU A O 1
ATOM 718 N N . ASP A 1 92 ? -10.588 6.008 3.995 1.00 97.19 92 ASP A N 1
ATOM 719 C CA . ASP A 1 92 ? -11.599 5.026 4.417 1.00 97.19 92 ASP A CA 1
ATOM 720 C C . ASP A 1 92 ? -12.850 5.103 3.530 1.00 97.19 92 ASP A C 1
ATOM 722 O O . ASP A 1 92 ? -13.337 4.083 3.042 1.00 97.19 92 ASP A O 1
ATOM 726 N N . GLY A 1 93 ? -13.312 6.320 3.225 1.00 96.56 93 GLY A N 1
ATOM 727 C CA . GLY A 1 93 ? -14.402 6.542 2.277 1.00 96.56 93 GLY A CA 1
ATOM 728 C C . GLY A 1 93 ? -14.100 5.995 0.877 1.00 96.56 93 GLY A C 1
ATOM 729 O O . GLY A 1 93 ? -14.957 5.343 0.283 1.00 96.56 93 GLY A O 1
ATOM 730 N N . PHE A 1 94 ? -12.890 6.223 0.361 1.00 98.19 94 PHE A N 1
ATOM 731 C CA . PHE A 1 94 ? -12.438 5.660 -0.915 1.00 98.19 94 PHE A CA 1
ATOM 732 C C . PHE A 1 94 ? -12.383 4.129 -0.877 1.00 98.19 94 PHE A C 1
ATOM 734 O O . PHE A 1 94 ? -12.910 3.482 -1.776 1.00 98.19 94 PHE A O 1
ATOM 741 N N . ILE A 1 95 ? -11.824 3.533 0.180 1.00 97.69 95 ILE A N 1
ATOM 742 C CA . ILE A 1 95 ? -11.758 2.075 0.342 1.00 97.69 95 ILE A CA 1
ATOM 743 C C . ILE A 1 95 ? -13.167 1.479 0.300 1.00 97.69 95 ILE A C 1
ATOM 745 O O . ILE A 1 95 ? -13.402 0.533 -0.443 1.00 97.69 95 ILE A O 1
ATOM 749 N N . ARG A 1 96 ? -14.123 2.049 1.039 1.00 96.19 96 ARG A N 1
ATOM 750 C CA . ARG A 1 96 ? -15.499 1.528 1.106 1.00 96.19 96 ARG A CA 1
ATOM 751 C C . ARG A 1 96 ? -16.278 1.681 -0.197 1.00 96.19 96 ARG A C 1
ATOM 753 O O . ARG A 1 96 ? -17.093 0.820 -0.514 1.00 96.19 96 ARG A O 1
ATOM 760 N N . ARG A 1 97 ? -16.065 2.775 -0.933 1.00 97.06 97 ARG A N 1
ATOM 761 C CA . ARG A 1 97 ? -16.780 3.045 -2.191 1.00 97.06 97 ARG A CA 1
ATOM 762 C C . ARG A 1 97 ? -16.155 2.341 -3.384 1.00 97.06 97 ARG A C 1
ATOM 764 O O . ARG A 1 97 ? -16.876 1.778 -4.197 1.00 97.06 97 ARG A O 1
ATOM 771 N N . GLU A 1 98 ? -14.832 2.373 -3.485 1.00 97.75 98 GLU A N 1
ATOM 772 C CA . GLU A 1 98 ? -14.127 1.916 -4.677 1.00 97.75 98 GLU A CA 1
ATOM 773 C C . GLU A 1 98 ? -13.557 0.513 -4.501 1.00 97.75 98 GLU A C 1
ATOM 775 O O . GLU A 1 98 ? -13.794 -0.332 -5.357 1.00 97.75 98 GLU A O 1
ATOM 780 N N . LEU A 1 99 ? -12.852 0.222 -3.403 1.00 96.94 99 LEU A N 1
ATOM 781 C CA . LEU A 1 99 ? -12.132 -1.049 -3.257 1.00 96.94 99 LEU A CA 1
ATOM 782 C C . LEU A 1 99 ? -13.019 -2.185 -2.743 1.00 96.94 99 LEU A C 1
ATOM 784 O O . LEU A 1 99 ? -13.039 -3.260 -3.335 1.00 96.94 99 LEU A O 1
ATOM 788 N N . GLN A 1 100 ? -13.780 -1.946 -1.676 1.00 96.69 100 GLN A N 1
ATOM 789 C CA . GLN A 1 100 ? -14.614 -2.949 -1.015 1.00 96.69 100 GLN A CA 1
ATOM 790 C C . GLN A 1 100 ? -15.556 -3.692 -1.984 1.00 96.69 100 GLN A C 1
ATOM 792 O O . GLN A 1 100 ? -15.565 -4.920 -1.939 1.00 96.69 100 GLN A O 1
ATOM 797 N N . PRO A 1 101 ? -16.301 -3.028 -2.894 1.00 96.50 101 PRO A N 1
ATOM 798 C CA . PRO A 1 101 ? -17.235 -3.723 -3.786 1.00 96.50 101 PRO A CA 1
ATOM 799 C C . PRO A 1 101 ? -16.572 -4.656 -4.803 1.00 96.50 101 PRO A C 1
ATOM 801 O O . PRO A 1 101 ? -17.244 -5.505 -5.383 1.00 96.50 101 PRO A O 1
ATOM 804 N N . ARG A 1 102 ? -15.271 -4.479 -5.060 1.00 95.44 102 ARG A N 1
ATOM 805 C CA . ARG A 1 102 ? -14.530 -5.234 -6.078 1.00 95.44 102 ARG A CA 1
ATOM 806 C C . ARG A 1 102 ? -13.410 -6.099 -5.509 1.00 95.44 102 ARG A C 1
ATOM 808 O O . ARG A 1 102 ? -12.788 -6.814 -6.285 1.00 95.44 102 ARG A O 1
ATOM 815 N N . TRP A 1 103 ? -13.171 -6.052 -4.195 1.00 95.69 103 TRP A N 1
ATOM 816 C CA . TRP A 1 103 ? -12.002 -6.644 -3.539 1.00 95.69 103 TRP A CA 1
ATOM 817 C C . TRP A 1 103 ? -11.807 -8.121 -3.877 1.00 95.69 103 TRP A C 1
ATOM 819 O O . TRP A 1 103 ? -10.753 -8.492 -4.385 1.00 95.69 103 TRP A O 1
ATOM 829 N N . ASP A 1 104 ? -12.854 -8.930 -3.695 1.00 93.50 104 ASP A N 1
ATOM 830 C CA . ASP A 1 104 ? -12.808 -10.382 -3.921 1.00 93.50 104 ASP A CA 1
ATOM 831 C C . ASP A 1 104 ? -12.563 -10.753 -5.394 1.00 93.50 104 ASP A C 1
ATOM 833 O O . ASP A 1 104 ? -12.122 -11.859 -5.698 1.00 93.50 104 ASP A O 1
ATOM 837 N N . ASN A 1 105 ? -12.821 -9.822 -6.317 1.00 92.88 105 ASN A N 1
ATOM 838 C CA . ASN A 1 105 ? -12.650 -10.032 -7.750 1.00 92.88 105 ASN A CA 1
ATOM 839 C C . ASN A 1 105 ? -11.293 -9.536 -8.270 1.00 92.88 105 ASN A C 1
ATOM 841 O O . ASN A 1 105 ? -10.947 -9.855 -9.405 1.00 92.88 105 ASN A O 1
ATOM 845 N N . LEU A 1 106 ? -10.519 -8.775 -7.482 1.00 92.19 106 LEU A N 1
ATOM 846 C CA . LEU A 1 106 ? -9.271 -8.150 -7.944 1.00 92.19 106 LEU A CA 1
ATOM 847 C C . LEU A 1 106 ? -8.251 -9.181 -8.449 1.00 92.19 106 LEU A C 1
ATOM 849 O O . LEU A 1 106 ? -7.621 -8.968 -9.486 1.00 92.19 106 LEU A O 1
ATOM 853 N N . ASP A 1 107 ? -8.131 -10.314 -7.756 1.00 86.94 107 ASP A N 1
ATOM 854 C CA . ASP A 1 107 ? -7.194 -11.387 -8.109 1.00 86.94 107 ASP A CA 1
ATOM 855 C C . ASP A 1 107 ? -7.636 -12.196 -9.336 1.00 86.94 107 ASP A C 1
ATOM 857 O O . ASP A 1 107 ? -6.809 -12.865 -9.958 1.00 86.94 107 ASP A O 1
ATOM 861 N N . GLY A 1 108 ? -8.922 -12.130 -9.694 1.00 88.62 108 GLY A N 1
ATOM 862 C CA . GLY A 1 108 ? -9.512 -12.819 -10.844 1.00 88.62 108 GLY A CA 1
ATOM 863 C C . GLY A 1 108 ? -9.558 -11.979 -12.120 1.00 88.62 108 GLY A C 1
ATOM 864 O O . GLY A 1 108 ? -9.984 -12.479 -13.156 1.00 88.62 108 GLY A O 1
ATOM 865 N N . LEU A 1 109 ? -9.140 -10.711 -12.068 1.00 91.94 109 LEU A N 1
ATOM 866 C CA . LEU A 1 109 ? -9.139 -9.842 -13.242 1.00 91.94 109 LEU A CA 1
ATOM 867 C C . LEU A 1 109 ? -8.128 -10.318 -14.288 1.00 91.94 109 LEU A C 1
ATOM 869 O O . LEU A 1 109 ? -7.005 -10.706 -13.952 1.00 91.94 109 LEU A O 1
ATOM 873 N N . GLU A 1 110 ? -8.511 -10.196 -15.555 1.00 92.56 110 GLU A N 1
ATOM 874 C CA . GLU A 1 110 ? -7.615 -10.373 -16.695 1.00 92.56 110 GLU A CA 1
ATOM 875 C C . GLU A 1 110 ? -6.535 -9.286 -16.739 1.00 92.56 110 GLU A C 1
ATOM 877 O O . GLU A 1 110 ? -6.691 -8.194 -16.185 1.00 92.56 110 GLU A O 1
ATOM 882 N N . HIS A 1 111 ? -5.434 -9.586 -17.429 1.00 88.75 111 HIS A N 1
ATOM 883 C CA . HIS A 1 111 ? -4.229 -8.752 -17.457 1.00 88.75 111 HIS A CA 1
ATOM 884 C C . HIS A 1 111 ? -4.505 -7.284 -17.823 1.00 88.75 111 HIS A C 1
ATOM 886 O O . HIS A 1 111 ? -4.104 -6.377 -17.092 1.00 88.75 111 HIS A O 1
ATOM 892 N N . ASP A 1 112 ? -5.228 -7.037 -18.917 1.00 91.69 112 ASP A N 1
ATOM 893 C CA . ASP A 1 112 ? -5.519 -5.671 -19.373 1.00 91.69 112 ASP A CA 1
ATOM 894 C C . ASP A 1 112 ? -6.530 -4.960 -18.458 1.00 91.69 112 ASP A C 1
ATOM 896 O O . ASP A 1 112 ? -6.325 -3.801 -18.096 1.00 91.69 112 ASP A O 1
ATOM 900 N N . ALA A 1 113 ? -7.539 -5.681 -17.956 1.00 95.19 113 ALA A N 1
ATOM 901 C CA . ALA A 1 113 ? -8.513 -5.140 -17.007 1.00 95.19 113 ALA A CA 1
ATOM 902 C C . ALA A 1 113 ? -7.858 -4.694 -15.686 1.00 95.19 113 ALA A C 1
ATOM 904 O O . ALA A 1 113 ? -8.263 -3.691 -15.096 1.00 95.19 113 ALA A O 1
ATOM 905 N N . ARG A 1 114 ? -6.807 -5.389 -15.222 1.00 94.81 114 ARG A N 1
ATOM 906 C CA . ARG A 1 114 ? -6.022 -4.952 -14.051 1.00 94.81 114 ARG A CA 1
ATOM 907 C C . ARG A 1 114 ? -5.310 -3.630 -14.296 1.00 94.81 114 ARG A C 1
ATOM 909 O O . ARG A 1 114 ? -5.211 -2.817 -13.378 1.00 94.81 114 ARG A O 1
ATOM 916 N N . HIS A 1 115 ? -4.782 -3.428 -15.499 1.00 94.69 115 HIS A N 1
ATOM 917 C CA . HIS A 1 115 ? -4.082 -2.199 -15.856 1.00 94.69 115 HIS A CA 1
ATOM 918 C C . HIS A 1 115 ? -5.038 -1.012 -15.953 1.00 94.69 115 HIS A C 1
ATOM 920 O O . HIS A 1 115 ? -4.769 0.021 -15.341 1.00 94.69 115 HIS A O 1
ATOM 926 N N . GLU A 1 116 ? -6.166 -1.182 -16.642 1.00 96.19 116 GLU A N 1
ATOM 927 C CA . GLU A 1 116 ? -7.215 -0.161 -16.730 1.00 96.19 116 GLU A CA 1
ATOM 928 C C . GLU A 1 116 ? -7.743 0.206 -15.341 1.00 96.19 116 GLU A C 1
ATOM 930 O O . GLU A 1 116 ? -7.824 1.383 -14.986 1.00 96.19 116 GLU A O 1
ATOM 935 N N . LEU A 1 117 ? -8.010 -0.800 -14.501 1.00 97.38 117 LEU A N 1
ATOM 936 C CA . LEU A 1 117 ? -8.458 -0.573 -13.134 1.00 97.38 117 LEU A CA 1
ATOM 937 C C . LEU A 1 117 ? -7.409 0.161 -12.289 1.00 97.38 117 LEU A C 1
ATOM 939 O O . LEU A 1 117 ? -7.764 1.059 -11.529 1.00 97.38 117 LEU A O 1
ATOM 943 N N . ALA A 1 118 ? -6.128 -0.199 -12.403 1.00 97.31 118 ALA A N 1
ATOM 944 C CA . ALA A 1 118 ? -5.059 0.480 -11.675 1.00 97.31 118 ALA A CA 1
ATOM 945 C C . ALA A 1 118 ? -4.992 1.974 -12.032 1.00 97.31 118 ALA A C 1
ATOM 947 O O . ALA A 1 118 ? -4.850 2.805 -11.136 1.00 97.31 118 ALA A O 1
ATOM 948 N N . GLN A 1 119 ? -5.133 2.316 -13.316 1.00 97.12 119 GLN A N 1
ATOM 949 C CA . GLN A 1 119 ? -5.146 3.706 -13.776 1.00 97.12 119 GLN A CA 1
ATOM 950 C C . GLN A 1 119 ? -6.379 4.457 -13.258 1.00 97.12 119 GLN A C 1
ATOM 952 O O . GLN A 1 119 ? -6.234 5.508 -12.633 1.00 97.12 119 GLN A O 1
ATOM 957 N N . ALA A 1 120 ? -7.568 3.866 -13.403 1.00 97.44 120 ALA A N 1
ATOM 958 C CA . ALA A 1 120 ? -8.812 4.456 -12.917 1.00 97.44 120 ALA A CA 1
ATOM 959 C C . ALA A 1 120 ? -8.792 4.698 -11.398 1.00 97.44 120 ALA A C 1
ATOM 961 O O . ALA A 1 120 ? -9.210 5.754 -10.929 1.00 97.44 120 ALA A O 1
ATOM 962 N N . LEU A 1 121 ? -8.270 3.752 -10.607 1.00 98.06 121 LEU A N 1
ATOM 963 C CA . LEU A 1 121 ? -8.171 3.913 -9.153 1.00 98.06 121 LEU A CA 1
ATOM 964 C C . LEU A 1 121 ? -7.205 5.034 -8.757 1.00 98.06 121 LEU A C 1
ATOM 966 O O . LEU A 1 121 ? -7.469 5.716 -7.770 1.00 98.06 121 LEU A O 1
ATOM 970 N N . VAL A 1 122 ? -6.115 5.251 -9.502 1.00 97.50 122 VAL A N 1
ATOM 971 C CA . VAL A 1 122 ? -5.203 6.381 -9.257 1.00 97.50 122 VAL A CA 1
ATOM 972 C C . VAL A 1 122 ? -5.921 7.707 -9.478 1.00 97.50 122 VAL A C 1
ATOM 974 O O . VAL A 1 122 ? -5.896 8.557 -8.587 1.00 97.50 122 VAL A O 1
ATOM 977 N N . GLU A 1 123 ? -6.624 7.859 -10.599 1.00 95.56 123 GLU A N 1
ATOM 978 C CA . GLU A 1 123 ? -7.406 9.065 -10.899 1.00 95.56 123 GLU A CA 1
ATOM 979 C C . GLU A 1 123 ? -8.500 9.309 -9.849 1.00 95.56 123 GLU A C 1
ATOM 981 O O . GLU A 1 123 ? -8.645 10.413 -9.317 1.00 95.56 123 GLU A O 1
ATOM 986 N N . GLN A 1 124 ? -9.234 8.258 -9.476 1.00 97.12 124 GLN A N 1
ATOM 987 C CA . GLN A 1 124 ? -10.258 8.329 -8.436 1.00 97.12 124 GLN A CA 1
ATOM 988 C C . GLN A 1 124 ? -9.666 8.683 -7.071 1.00 97.12 124 GLN A C 1
ATOM 990 O O . GLN A 1 124 ? -10.260 9.476 -6.341 1.00 97.12 124 GLN A O 1
ATOM 995 N N . LEU A 1 125 ? -8.500 8.141 -6.712 1.00 97.56 125 LEU A N 1
ATOM 996 C CA . LEU A 1 125 ? -7.842 8.468 -5.451 1.00 97.56 125 LEU A CA 1
ATOM 997 C C . LEU A 1 125 ? -7.398 9.939 -5.431 1.00 97.56 125 LEU A C 1
ATOM 999 O O . LEU A 1 125 ? -7.615 10.633 -4.435 1.00 97.56 125 LEU A O 1
ATOM 1003 N N . GLN A 1 126 ? -6.842 10.446 -6.535 1.00 95.31 126 GLN A N 1
ATOM 1004 C CA . GLN A 1 126 ? -6.503 11.864 -6.684 1.00 95.31 126 GLN A CA 1
ATOM 1005 C C . GLN A 1 126 ? -7.729 12.766 -6.521 1.00 95.31 126 GLN A C 1
ATOM 1007 O O . GLN A 1 126 ? -7.681 13.729 -5.756 1.00 95.31 126 GLN A O 1
ATOM 1012 N N . ALA A 1 127 ? -8.845 12.428 -7.168 1.00 94.88 127 ALA A N 1
ATOM 1013 C CA . ALA A 1 127 ? -10.070 13.218 -7.109 1.00 94.88 127 ALA A CA 1
ATOM 1014 C C . ALA A 1 127 ? -10.771 13.149 -5.738 1.00 94.88 127 ALA A C 1
ATOM 1016 O O . ALA A 1 127 ? -11.176 14.175 -5.194 1.00 94.88 127 ALA A O 1
ATOM 1017 N N . GLN A 1 128 ? -10.916 11.953 -5.161 1.00 96.00 128 GLN A N 1
ATOM 1018 C CA . GLN A 1 128 ? -11.738 11.735 -3.965 1.00 96.00 128 GLN A CA 1
ATOM 1019 C C . GLN A 1 128 ? -10.980 11.948 -2.651 1.00 96.00 128 GLN A C 1
ATOM 1021 O O . GLN A 1 128 ? -11.577 12.394 -1.670 1.00 96.00 128 GLN A O 1
ATOM 1026 N N . VAL A 1 129 ? -9.687 11.607 -2.603 1.00 96.88 129 VAL A N 1
ATOM 1027 C CA . VAL A 1 129 ? -8.892 11.665 -1.366 1.00 96.88 129 VAL A CA 1
ATOM 1028 C C . VAL A 1 129 ? -8.057 12.935 -1.317 1.00 96.88 129 VAL A C 1
ATOM 1030 O O . VAL A 1 129 ? -8.159 13.703 -0.357 1.00 96.88 129 VAL A O 1
ATOM 1033 N N . PHE A 1 130 ? -7.282 13.196 -2.368 1.00 94.69 130 PHE A N 1
ATOM 1034 C CA . PHE A 1 130 ? -6.398 14.362 -2.414 1.00 94.69 130 PHE A CA 1
ATOM 1035 C C . PHE A 1 130 ? -7.080 15.629 -2.931 1.00 94.69 130 PHE A C 1
ATOM 1037 O O . PHE A 1 130 ? -6.591 16.719 -2.652 1.00 94.69 130 PHE A O 1
ATOM 1044 N N . GLN A 1 131 ? -8.203 15.497 -3.648 1.00 91.94 131 GLN A N 1
ATOM 1045 C CA . GLN A 1 131 ? -8.910 16.604 -4.307 1.00 91.94 131 GLN A CA 1
ATOM 1046 C C . GLN A 1 131 ? -7.973 17.457 -5.183 1.00 91.94 131 GLN A C 1
ATOM 1048 O O . GLN A 1 131 ? -8.126 18.672 -5.283 1.00 91.94 131 GLN A O 1
ATOM 1053 N N . SER A 1 132 ? -6.964 16.821 -5.785 1.00 87.94 132 SER A N 1
ATOM 1054 C CA . SER A 1 132 ? -5.920 17.483 -6.566 1.00 87.94 132 SER A CA 1
ATOM 1055 C C . SER A 1 132 ? -5.245 16.500 -7.520 1.00 87.94 132 SER A C 1
ATOM 1057 O O . SER A 1 132 ? -4.938 15.365 -7.151 1.00 87.94 132 SER A O 1
ATOM 1059 N N . THR A 1 133 ? -4.952 16.966 -8.733 1.00 84.06 133 THR A N 1
ATOM 1060 C CA . THR A 1 133 ? -4.163 16.241 -9.740 1.00 84.06 133 THR A CA 1
ATOM 1061 C C . THR A 1 133 ? -2.655 16.322 -9.486 1.00 84.06 133 THR A C 1
ATOM 1063 O O . THR A 1 133 ? -1.897 15.537 -10.050 1.00 84.06 133 THR A O 1
ATOM 1066 N N . ASP A 1 134 ? -2.197 17.207 -8.595 1.00 86.75 134 ASP A N 1
ATOM 1067 C CA . ASP A 1 134 ? -0.766 17.411 -8.326 1.00 86.75 134 ASP A CA 1
ATOM 1068 C C . ASP A 1 134 ? -0.176 16.378 -7.354 1.00 86.75 134 ASP A C 1
ATOM 1070 O O . ASP A 1 134 ? 1.043 16.298 -7.190 1.00 86.75 134 ASP A O 1
ATOM 1074 N N . GLN A 1 135 ? -1.032 15.555 -6.741 1.00 90.81 135 GLN A N 1
ATOM 1075 C CA . GLN A 1 135 ? -0.673 14.561 -5.723 1.00 90.81 135 GLN A CA 1
ATOM 1076 C C . GLN A 1 135 ? -0.453 13.152 -6.300 1.00 90.81 135 GLN A C 1
ATOM 1078 O O . GLN A 1 135 ? -0.723 12.148 -5.641 1.00 90.81 135 GLN A O 1
ATOM 1083 N N . LEU A 1 136 ? 0.022 13.059 -7.547 1.00 92.12 136 LEU A N 1
ATOM 1084 C CA . LEU A 1 136 ? 0.164 11.784 -8.257 1.00 92.12 136 LEU A CA 1
ATOM 1085 C C . LEU A 1 136 ? 1.164 10.825 -7.585 1.00 92.12 136 LEU A C 1
ATOM 1087 O O . LEU A 1 136 ? 0.902 9.628 -7.462 1.00 92.12 136 LEU A O 1
ATOM 1091 N N . GLU A 1 137 ? 2.288 11.345 -7.090 1.00 93.25 137 GLU A N 1
ATOM 1092 C CA . GLU A 1 137 ? 3.283 10.560 -6.341 1.00 93.25 137 GLU A CA 1
ATOM 1093 C C . GLU A 1 137 ? 2.684 9.976 -5.053 1.00 93.25 137 GLU A C 1
ATOM 1095 O O . GLU A 1 137 ? 2.810 8.780 -4.785 1.00 93.25 137 GLU A O 1
ATOM 1100 N N . SER A 1 138 ? 1.942 10.783 -4.289 1.00 95.06 138 SER A N 1
ATOM 1101 C CA . SER A 1 138 ? 1.257 10.312 -3.083 1.00 95.06 138 SER A CA 1
ATOM 1102 C C . SER A 1 138 ? 0.165 9.290 -3.396 1.00 95.06 138 SER A C 1
ATOM 1104 O O . SER A 1 138 ? 0.080 8.267 -2.718 1.00 95.06 138 SER A O 1
ATOM 1106 N N . ALA A 1 139 ? -0.646 9.525 -4.429 1.00 96.38 139 ALA A N 1
ATOM 1107 C CA . ALA A 1 139 ? -1.728 8.623 -4.814 1.00 96.38 139 ALA A CA 1
ATOM 1108 C C . ALA A 1 139 ? -1.209 7.250 -5.248 1.00 96.38 139 ALA A C 1
ATOM 1110 O O . ALA A 1 139 ? -1.663 6.217 -4.752 1.00 96.38 139 ALA A O 1
ATOM 1111 N N . THR A 1 140 ? -0.209 7.238 -6.124 1.00 97.12 140 THR A N 1
ATOM 1112 C CA . THR A 1 140 ? 0.400 5.995 -6.602 1.00 97.12 140 THR A CA 1
ATOM 1113 C C . THR A 1 140 ? 1.131 5.257 -5.487 1.00 97.12 140 THR A C 1
ATOM 1115 O O . THR A 1 140 ? 0.994 4.042 -5.397 1.00 97.12 140 THR A O 1
ATOM 1118 N N . THR A 1 141 ? 1.820 5.962 -4.584 1.00 96.88 141 THR A N 1
ATOM 1119 C CA . THR A 1 141 ? 2.472 5.344 -3.417 1.00 96.88 141 THR A CA 1
ATOM 1120 C C . THR A 1 141 ? 1.456 4.715 -2.466 1.00 96.88 141 THR A C 1
ATOM 1122 O O . THR A 1 141 ? 1.631 3.576 -2.044 1.00 96.88 141 THR A O 1
ATOM 1125 N N . VAL A 1 142 ? 0.355 5.405 -2.155 1.00 97.94 142 VAL A N 1
ATOM 1126 C CA . VAL A 1 142 ? -0.703 4.852 -1.295 1.00 97.94 142 VAL A CA 1
ATOM 1127 C C . VAL A 1 142 ? -1.324 3.600 -1.925 1.00 97.94 142 VAL A C 1
ATOM 1129 O O . VAL A 1 142 ? -1.408 2.565 -1.262 1.00 97.94 142 VAL A O 1
ATOM 1132 N N . LEU A 1 143 ? -1.696 3.645 -3.209 1.00 98.12 143 LEU A N 1
ATOM 1133 C CA . LEU A 1 143 ? -2.258 2.476 -3.899 1.00 98.12 143 LEU A CA 1
ATOM 1134 C C . LEU A 1 143 ? -1.259 1.331 -4.047 1.00 98.12 143 LEU A C 1
ATOM 1136 O O . LEU A 1 143 ? -1.663 0.174 -3.972 1.00 98.12 143 LEU A O 1
ATOM 1140 N N . PHE A 1 144 ? 0.032 1.632 -4.190 1.00 97.88 144 PHE A N 1
ATOM 1141 C CA . PHE A 1 144 ? 1.087 0.626 -4.267 1.00 97.88 144 PHE A CA 1
ATOM 1142 C C . PHE A 1 144 ? 1.135 -0.278 -3.027 1.00 97.88 144 PHE A C 1
ATOM 1144 O O . PHE A 1 144 ? 1.376 -1.478 -3.151 1.00 97.88 144 PHE A O 1
ATOM 1151 N N . PHE A 1 145 ? 0.879 0.279 -1.838 1.00 97.69 145 PHE A N 1
ATOM 1152 C CA . PHE A 1 145 ? 0.828 -0.484 -0.587 1.00 97.69 145 PHE A CA 1
ATOM 1153 C C . PHE A 1 145 ? -0.570 -1.018 -0.245 1.00 97.69 145 PHE A C 1
ATOM 1155 O O . PHE A 1 145 ? -0.665 -2.010 0.474 1.00 97.69 145 PHE A O 1
ATOM 1162 N N . LEU A 1 146 ? -1.651 -0.395 -0.731 1.00 97.31 146 LEU A N 1
ATOM 1163 C CA . LEU A 1 146 ? -3.023 -0.865 -0.476 1.00 97.31 146 LEU A CA 1
ATOM 1164 C C . LEU A 1 146 ? -3.457 -2.008 -1.388 1.00 97.31 146 LEU A C 1
ATOM 1166 O O . LEU A 1 146 ? -4.152 -2.909 -0.932 1.00 97.31 146 LEU A O 1
ATOM 1170 N N . CYS A 1 147 ? -3.098 -1.934 -2.669 1.00 96.94 147 CYS A N 1
ATOM 1171 C CA . CYS A 1 147 ? -3.572 -2.833 -3.720 1.00 96.94 147 CYS A CA 1
ATOM 1172 C C . CYS A 1 147 ? -2.388 -3.499 -4.437 1.00 96.94 147 CYS A C 1
ATOM 1174 O O . CYS A 1 147 ? -2.205 -3.298 -5.642 1.00 96.94 147 CYS A O 1
ATOM 1176 N N . PRO A 1 148 ? -1.542 -4.267 -3.731 1.00 96.06 148 PRO A N 1
ATOM 1177 C CA . PRO A 1 148 ? -0.362 -4.876 -4.330 1.00 96.06 148 PRO A CA 1
ATOM 1178 C C . PRO A 1 148 ? -0.679 -5.863 -5.463 1.00 96.06 148 PRO A C 1
ATOM 1180 O O . PRO A 1 148 ? 0.158 -6.046 -6.345 1.00 96.06 148 PRO A O 1
ATOM 1183 N N . GLN A 1 149 ? -1.885 -6.437 -5.489 1.00 94.25 149 GLN A N 1
ATOM 1184 C CA . GLN A 1 149 ? -2.385 -7.286 -6.574 1.00 94.25 149 GLN A CA 1
ATOM 1185 C C . GLN A 1 149 ? -2.635 -6.533 -7.892 1.00 94.25 149 GLN A C 1
ATOM 1187 O O . GLN A 1 149 ? -2.708 -7.155 -8.955 1.00 94.25 149 GLN A O 1
ATOM 1192 N N . LEU A 1 150 ? -2.734 -5.200 -7.843 1.00 96.38 150 LEU A N 1
ATOM 1193 C CA . LEU A 1 150 ? -2.877 -4.356 -9.023 1.00 96.38 150 LEU A CA 1
ATOM 1194 C C . LEU A 1 150 ? -1.518 -3.819 -9.494 1.00 96.38 150 LEU A C 1
ATOM 1196 O O . LEU A 1 150 ? -0.676 -3.464 -8.663 1.00 96.38 150 LEU A O 1
ATOM 1200 N N . PRO A 1 151 ? -1.306 -3.686 -10.816 1.00 95.38 151 PRO A N 1
ATOM 1201 C CA . PRO A 1 151 ? -0.049 -3.243 -11.418 1.00 95.38 151 PRO A CA 1
ATOM 1202 C C . PRO A 1 151 ? 0.117 -1.715 -11.343 1.00 95.38 151 PRO A C 1
ATOM 1204 O O . PRO A 1 151 ? 0.264 -1.037 -12.359 1.00 95.38 151 PRO A O 1
ATOM 1207 N N . VAL A 1 152 ? 0.069 -1.160 -10.132 1.00 97.00 152 VAL A N 1
ATOM 1208 C CA . VAL A 1 152 ? 0.315 0.260 -9.845 1.00 97.00 152 VAL A CA 1
ATOM 1209 C C . VAL A 1 152 ? 1.822 0.517 -9.842 1.00 97.00 152 VAL A C 1
ATOM 1211 O O . VAL A 1 152 ? 2.562 -0.101 -9.084 1.00 97.00 152 VAL A O 1
ATOM 1214 N N . PHE A 1 153 ? 2.307 1.440 -10.659 1.00 94.94 153 PHE A N 1
ATOM 1215 C CA . PHE A 1 153 ? 3.687 1.924 -10.581 1.00 94.94 153 PHE A CA 1
ATOM 1216 C C . PHE A 1 153 ? 3.740 3.220 -9.775 1.00 94.94 153 PHE A C 1
ATOM 1218 O O . PHE A 1 153 ? 2.912 4.102 -10.001 1.00 94.94 153 PHE A O 1
ATOM 1225 N N . ILE A 1 154 ? 4.701 3.338 -8.854 1.00 93.50 154 ILE A N 1
ATOM 1226 C CA . ILE A 1 154 ? 4.941 4.581 -8.108 1.00 93.50 154 ILE A CA 1
ATOM 1227 C C . ILE A 1 154 ? 5.394 5.653 -9.100 1.00 93.50 154 ILE A C 1
ATOM 1229 O O . ILE A 1 154 ? 6.333 5.430 -9.866 1.00 93.50 154 ILE A O 1
ATOM 1233 N N . TYR A 1 155 ? 4.711 6.793 -9.096 1.00 91.12 155 TYR A N 1
ATOM 1234 C CA . TYR A 1 155 ? 5.085 7.963 -9.878 1.00 91.12 155 TYR A CA 1
ATOM 1235 C C . TYR A 1 155 ? 6.151 8.764 -9.143 1.00 91.12 155 TYR A C 1
ATOM 1237 O O . TYR A 1 155 ? 5.970 9.080 -7.972 1.00 91.12 155 TYR A O 1
ATOM 1245 N N . THR A 1 156 ? 7.236 9.123 -9.829 1.00 82.06 156 THR A N 1
ATOM 1246 C CA . THR A 1 156 ? 8.289 9.972 -9.265 1.00 82.06 156 THR A CA 1
ATOM 1247 C C . THR A 1 156 ? 8.596 11.124 -10.216 1.00 82.06 156 THR A C 1
ATOM 1249 O O . THR A 1 156 ? 8.878 10.924 -11.397 1.00 82.06 156 THR A O 1
ATOM 1252 N N . LYS A 1 157 ? 8.585 12.360 -9.699 1.00 69.75 157 LYS A N 1
ATOM 1253 C CA . LYS A 1 157 ? 9.062 13.547 -10.431 1.00 69.75 157 LYS A CA 1
ATOM 1254 C C . LYS A 1 157 ? 10.593 13.600 -10.381 1.00 69.75 157 LYS A C 1
ATOM 1256 O O . LYS A 1 157 ? 11.154 14.558 -9.864 1.00 69.75 157 LYS A O 1
ATOM 1261 N N . ALA A 1 158 ? 11.299 12.553 -10.799 1.00 55.88 158 ALA A N 1
ATOM 1262 C CA . ALA A 1 158 ? 12.759 12.576 -10.737 1.00 55.88 158 ALA A CA 1
ATOM 1263 C C . ALA A 1 158 ? 13.322 13.524 -11.821 1.00 55.88 158 ALA A C 1
ATOM 1265 O O . ALA A 1 158 ? 13.104 13.276 -13.010 1.00 55.88 158 ALA A O 1
ATOM 1266 N N . PRO A 1 159 ? 14.072 14.583 -11.456 1.00 41.94 159 PRO A N 1
ATOM 1267 C CA . PRO A 1 159 ? 14.835 15.358 -12.423 1.00 41.94 159 PRO A CA 1
ATOM 1268 C C . PRO A 1 159 ? 16.031 14.505 -12.869 1.00 41.94 159 PRO A C 1
ATOM 1270 O O . PRO A 1 159 ? 16.958 14.282 -12.094 1.00 41.94 159 PRO A O 1
ATOM 1273 N N . GLY A 1 160 ? 15.988 13.972 -14.092 1.00 46.31 160 GLY A N 1
ATOM 1274 C CA . GLY A 1 160 ? 17.067 13.139 -14.644 1.00 46.31 160 GLY A CA 1
ATOM 1275 C C . GLY A 1 160 ? 16.614 11.904 -15.420 1.00 46.31 160 GLY A C 1
ATOM 1276 O O . GLY A 1 160 ? 17.446 11.274 -16.073 1.00 46.31 160 GLY A O 1
ATOM 1277 N N . ALA A 1 161 ? 15.318 11.571 -15.415 1.00 49.50 161 ALA A N 1
ATOM 1278 C CA . ALA A 1 161 ? 14.796 10.589 -16.356 1.00 49.50 161 ALA A CA 1
ATOM 1279 C C . ALA A 1 161 ? 15.080 11.086 -17.785 1.00 49.50 161 ALA A C 1
ATOM 1281 O O . ALA A 1 161 ? 14.667 12.177 -18.164 1.00 49.50 161 ALA A O 1
ATOM 1282 N N . GLN A 1 162 ? 15.789 10.287 -18.588 1.00 48.28 162 GLN A N 1
ATOM 1283 C CA . GLN A 1 162 ? 16.075 10.584 -20.005 1.00 48.28 162 GLN A CA 1
ATOM 1284 C C . GLN A 1 162 ? 14.803 10.662 -20.875 1.00 48.28 162 GLN A C 1
ATOM 1286 O O . GLN A 1 162 ? 14.871 10.891 -22.078 1.00 48.28 162 GLN A O 1
ATOM 1291 N N . THR A 1 163 ? 13.643 10.436 -20.270 1.00 52.03 163 THR A N 1
ATOM 1292 C CA . THR A 1 163 ? 12.317 10.535 -20.860 1.00 52.03 163 THR A CA 1
ATOM 1293 C C . THR A 1 163 ? 11.608 11.655 -20.119 1.00 52.03 163 THR A C 1
ATOM 1295 O O . THR A 1 163 ? 11.580 11.629 -18.887 1.00 52.03 163 THR A O 1
ATOM 1298 N N . GLU A 1 164 ? 11.071 12.635 -20.847 1.00 53.88 164 GLU A N 1
ATOM 1299 C CA . GLU A 1 164 ? 10.231 13.672 -20.247 1.00 53.88 164 GLU A CA 1
ATOM 1300 C C . GLU A 1 164 ? 9.203 13.012 -19.313 1.00 53.88 164 GLU A C 1
ATOM 1302 O O . GLU A 1 164 ? 8.598 12.004 -19.705 1.00 53.88 164 GLU A O 1
ATOM 1307 N N . PRO A 1 165 ? 9.042 13.498 -18.069 1.00 58.50 165 PRO A N 1
ATOM 1308 C CA . PRO A 1 165 ? 8.073 12.919 -17.156 1.00 58.50 165 PRO A CA 1
ATOM 1309 C C . PRO A 1 165 ? 6.701 13.000 -17.822 1.00 58.50 165 PRO A C 1
ATOM 1311 O O . PRO A 1 165 ? 6.263 14.084 -18.208 1.00 58.50 165 PRO A O 1
ATOM 1314 N N . ALA A 1 166 ? 6.050 11.848 -18.000 1.00 64.44 166 ALA A N 1
ATOM 1315 C CA . ALA A 1 166 ? 4.697 11.810 -18.532 1.00 64.44 166 ALA A CA 1
ATOM 1316 C C . ALA A 1 166 ? 3.818 12.771 -17.718 1.00 64.44 166 ALA A C 1
ATOM 1318 O O . ALA A 1 166 ? 3.867 12.775 -16.487 1.00 64.44 166 ALA A O 1
ATOM 1319 N N . THR A 1 167 ? 3.042 13.602 -18.411 1.00 71.94 167 THR A N 1
ATOM 1320 C CA . THR A 1 167 ? 2.168 14.604 -17.785 1.00 71.94 167 THR A CA 1
ATOM 1321 C C . THR A 1 167 ? 1.022 13.970 -17.000 1.00 71.94 167 THR A C 1
ATOM 1323 O O . THR A 1 167 ? 0.409 14.637 -16.1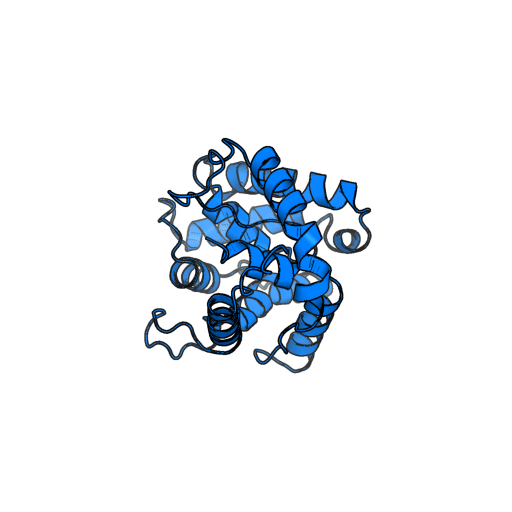70 1.00 71.94 167 THR A O 1
ATOM 1326 N N . ASP A 1 168 ? 0.736 12.694 -17.257 1.00 86.25 168 ASP A N 1
ATOM 1327 C CA . ASP A 1 168 ? -0.345 11.926 -16.661 1.00 86.25 168 ASP A CA 1
ATOM 1328 C C . ASP A 1 168 ? 0.101 10.520 -16.224 1.00 86.25 168 ASP A C 1
ATOM 1330 O O . ASP A 1 168 ? 1.200 10.034 -16.522 1.00 86.25 168 ASP A O 1
ATOM 1334 N N . TYR A 1 169 ? -0.773 9.856 -15.465 1.00 92.69 169 TYR A N 1
ATOM 1335 C CA . TYR A 1 169 ? -0.506 8.507 -14.992 1.00 92.69 169 TYR A CA 1
ATOM 1336 C C . TYR A 1 169 ? -0.538 7.437 -16.092 1.00 92.69 169 TYR A C 1
ATOM 1338 O O . TYR A 1 169 ? 0.338 6.572 -16.057 1.00 92.69 169 TYR A O 1
ATOM 1346 N N . PRO A 1 170 ? -1.467 7.450 -17.071 1.00 93.12 170 PRO A N 1
ATOM 1347 C CA . PRO A 1 170 ? -1.477 6.452 -18.141 1.00 93.12 170 PRO A CA 1
ATOM 1348 C C . PRO A 1 170 ? -0.165 6.396 -18.935 1.00 93.12 170 PRO A C 1
ATOM 1350 O O . PRO A 1 170 ? 0.375 5.306 -19.156 1.00 93.12 170 PRO A O 1
ATOM 1353 N N . GLY A 1 171 ? 0.403 7.551 -19.303 1.00 90.94 171 GLY A N 1
ATOM 1354 C CA . GLY A 1 171 ? 1.693 7.611 -19.989 1.00 90.94 171 GLY A CA 1
ATOM 1355 C C . GLY A 1 171 ? 2.839 7.075 -19.126 1.00 90.94 171 GLY A C 1
ATOM 1356 O O . GLY A 1 171 ? 3.665 6.285 -19.597 1.00 90.94 171 GLY A O 1
ATOM 1357 N N . TRP A 1 172 ? 2.859 7.436 -17.838 1.00 91.38 172 TRP A N 1
ATOM 1358 C CA . TRP A 1 172 ? 3.840 6.920 -16.878 1.00 91.38 172 TRP A CA 1
ATOM 1359 C C . TRP A 1 172 ? 3.741 5.400 -16.717 1.00 91.38 172 TRP A C 1
ATOM 1361 O O . TRP A 1 172 ? 4.738 4.681 -16.808 1.00 91.38 172 TRP A O 1
ATOM 1371 N N . HIS A 1 173 ? 2.522 4.906 -16.518 1.00 93.44 173 HIS A N 1
ATOM 1372 C CA . HIS A 1 173 ? 2.197 3.500 -16.329 1.00 93.44 173 HIS A CA 1
ATOM 1373 C C . HIS A 1 173 ? 2.689 2.651 -17.509 1.00 93.44 173 HIS A C 1
ATOM 1375 O O . HIS A 1 173 ? 3.398 1.659 -17.307 1.00 93.44 173 HIS A O 1
ATOM 1381 N N . GLN A 1 174 ? 2.416 3.094 -18.740 1.00 91.56 174 GLN A N 1
ATOM 1382 C CA . GLN A 1 174 ? 2.868 2.417 -19.954 1.00 91.56 174 GLN A CA 1
ATOM 1383 C C . GLN A 1 174 ? 4.401 2.391 -20.074 1.00 91.56 174 GLN A C 1
ATOM 1385 O O . GLN A 1 174 ? 4.975 1.353 -20.414 1.00 91.56 174 GLN A O 1
ATOM 1390 N N . SER A 1 175 ? 5.078 3.499 -19.755 1.00 89.38 175 SER A N 1
ATOM 1391 C CA . SER A 1 175 ? 6.547 3.568 -19.750 1.00 89.38 175 SER A CA 1
ATOM 1392 C C . SER A 1 175 ? 7.157 2.594 -18.735 1.00 89.38 175 SER A C 1
ATOM 1394 O O . SER A 1 175 ? 8.050 1.804 -19.062 1.00 89.38 175 SER A O 1
ATOM 1396 N N . CYS A 1 176 ? 6.628 2.562 -17.509 1.00 90.94 176 CYS A N 1
ATOM 1397 C CA . CYS A 1 176 ? 7.074 1.621 -16.487 1.00 90.94 176 CYS A CA 1
ATOM 1398 C C . CYS A 1 176 ? 6.833 0.163 -16.892 1.00 90.94 176 CYS A C 1
ATOM 1400 O O . CYS A 1 176 ? 7.713 -0.674 -16.687 1.00 90.94 176 CYS A O 1
ATOM 1402 N N . ARG A 1 177 ? 5.691 -0.144 -17.520 1.00 90.31 177 ARG A N 1
ATOM 1403 C CA . ARG A 1 177 ? 5.389 -1.486 -18.038 1.00 90.31 177 ARG A CA 1
ATOM 1404 C C . ARG A 1 177 ? 6.437 -1.940 -19.055 1.00 90.31 177 ARG A C 1
ATOM 1406 O O . ARG A 1 177 ? 6.953 -3.050 -18.939 1.00 90.31 177 ARG A O 1
ATOM 1413 N N . GLN A 1 178 ? 6.802 -1.078 -20.005 1.00 89.12 178 GLN A N 1
ATOM 1414 C CA . GLN A 1 178 ? 7.833 -1.379 -21.006 1.00 89.12 178 GLN A CA 1
ATOM 1415 C C . GLN A 1 178 ? 9.209 -1.617 -20.371 1.00 89.12 178 GLN A C 1
ATOM 1417 O O . GLN A 1 178 ? 9.919 -2.543 -20.764 1.00 89.12 178 GLN A O 1
ATOM 1422 N N . ARG A 1 179 ? 9.565 -0.832 -19.346 1.00 87.06 179 ARG A N 1
ATOM 1423 C CA . ARG A 1 179 ? 10.815 -1.002 -18.587 1.00 87.06 179 ARG A CA 1
ATOM 1424 C C . ARG A 1 179 ? 10.828 -2.257 -17.712 1.00 87.06 179 ARG A C 1
ATOM 1426 O O . ARG A 1 179 ? 11.899 -2.812 -17.481 1.00 87.06 179 ARG A O 1
ATOM 1433 N N . LEU A 1 180 ? 9.672 -2.705 -17.222 1.00 87.75 180 LEU A N 1
ATOM 1434 C CA . LEU A 1 180 ? 9.572 -3.860 -16.330 1.00 87.75 180 LEU A CA 1
ATOM 1435 C C . LEU A 1 180 ? 9.808 -5.188 -17.062 1.00 87.75 180 LEU A C 1
ATOM 1437 O O . LEU A 1 180 ? 10.488 -6.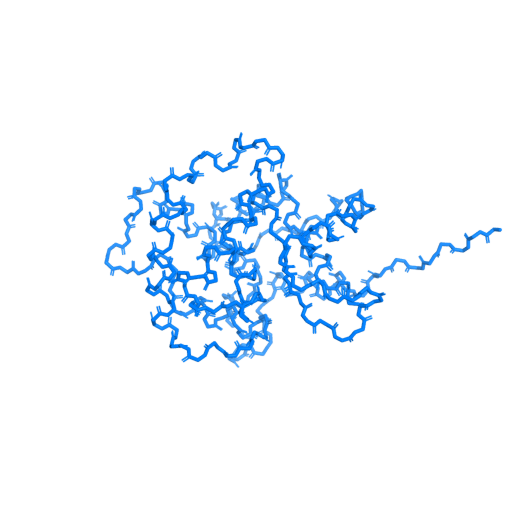057 -16.522 1.00 87.75 180 LEU A O 1
ATOM 1441 N N . ILE A 1 181 ? 9.296 -5.339 -18.290 1.00 85.19 181 ILE A N 1
ATOM 1442 C CA . ILE A 1 181 ? 9.399 -6.571 -19.099 1.00 85.19 181 ILE A CA 1
ATOM 1443 C C . ILE A 1 181 ? 10.821 -7.173 -19.118 1.00 85.19 181 ILE A C 1
ATOM 1445 O O . ILE A 1 181 ? 10.965 -8.344 -18.759 1.00 85.19 181 ILE A O 1
ATOM 1449 N N . PRO A 1 182 ? 11.889 -6.426 -19.468 1.00 81.25 182 PRO A N 1
ATOM 1450 C CA . PRO A 1 182 ? 13.245 -6.980 -19.489 1.00 81.25 182 PRO A CA 1
ATOM 1451 C C . PRO A 1 182 ? 13.812 -7.292 -18.093 1.00 81.25 182 PRO A C 1
ATOM 1453 O O . PRO A 1 182 ? 14.796 -8.026 -17.984 1.00 81.25 182 PRO A O 1
ATOM 1456 N N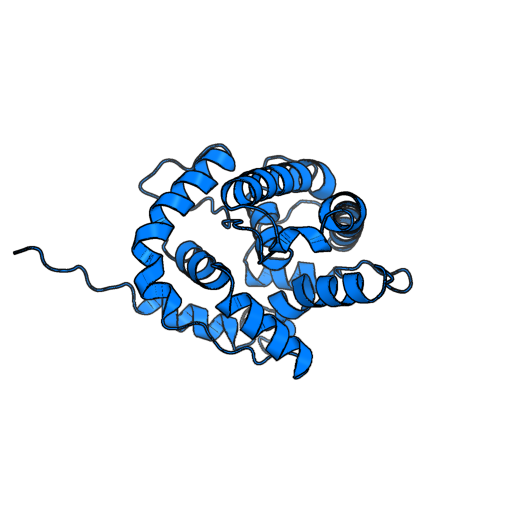 . LEU A 1 183 ? 13.223 -6.747 -17.023 1.00 74.12 183 LEU A N 1
ATOM 1457 C CA . LEU A 1 183 ? 13.673 -6.941 -15.643 1.00 74.12 183 LEU A CA 1
ATOM 1458 C C . LEU A 1 183 ? 13.037 -8.165 -14.974 1.00 74.12 183 LEU A C 1
ATOM 1460 O O . LEU A 1 183 ? 13.660 -8.732 -14.075 1.00 74.12 183 LEU A O 1
ATOM 1464 N N . LEU A 1 184 ? 11.852 -8.606 -15.414 1.00 75.94 184 LEU A N 1
ATOM 1465 C CA . LEU A 1 184 ? 11.116 -9.722 -14.800 1.00 75.94 184 LEU A CA 1
ATOM 1466 C C . LEU A 1 184 ? 11.956 -11.003 -14.630 1.00 75.94 184 LEU A C 1
ATOM 1468 O O . LEU A 1 184 ? 12.006 -11.509 -13.508 1.00 75.94 184 LEU A O 1
ATOM 1472 N N . PRO A 1 185 ? 12.712 -11.494 -15.638 1.00 69.50 185 PRO A N 1
ATOM 1473 C CA . PRO A 1 185 ? 13.494 -12.725 -15.485 1.00 69.50 185 PRO A CA 1
ATOM 1474 C C . PRO A 1 185 ? 14.559 -12.657 -14.381 1.00 69.50 185 PRO A C 1
ATOM 1476 O O . PRO A 1 185 ? 14.963 -13.688 -13.852 1.00 69.50 185 PRO A O 1
ATOM 1479 N N . ARG A 1 186 ? 15.031 -11.450 -14.038 1.00 64.38 186 ARG A N 1
ATOM 1480 C CA . ARG A 1 186 ? 16.073 -11.211 -13.026 1.00 64.38 186 ARG A CA 1
ATOM 1481 C C . ARG A 1 186 ? 15.500 -10.792 -11.672 1.00 64.38 186 ARG A C 1
ATOM 1483 O O . ARG A 1 186 ? 16.119 -11.039 -10.647 1.00 64.38 186 ARG A O 1
ATOM 1490 N N . ALA A 1 187 ? 14.345 -10.133 -11.663 1.00 61.69 187 ALA A N 1
ATOM 1491 C CA . ALA A 1 187 ? 13.690 -9.649 -10.451 1.00 61.69 187 ALA A CA 1
ATOM 1492 C C . ALA A 1 187 ? 12.891 -10.751 -9.736 1.00 61.69 187 ALA A C 1
ATOM 1494 O O . ALA A 1 187 ? 12.794 -10.744 -8.510 1.00 61.69 187 ALA A O 1
ATOM 1495 N N . CYS A 1 188 ? 12.353 -11.720 -10.485 1.00 60.56 188 CYS A N 1
ATOM 1496 C CA . CYS A 1 188 ? 11.567 -12.826 -9.934 1.00 60.56 188 CYS A CA 1
ATOM 1497 C C . CYS A 1 188 ? 12.414 -13.904 -9.229 1.00 60.56 188 CYS A C 1
ATOM 1499 O O . CYS A 1 188 ? 11.856 -14.741 -8.529 1.00 60.56 188 CYS A O 1
ATOM 1501 N N . SER A 1 189 ? 13.746 -13.902 -9.372 1.00 60.00 189 SER A N 1
ATOM 1502 C CA . SER A 1 189 ? 14.616 -14.922 -8.764 1.00 60.00 189 SER A CA 1
ATOM 1503 C C . SER A 1 189 ? 14.928 -14.697 -7.278 1.00 60.00 189 SER A C 1
ATOM 1505 O O . SER A 1 189 ? 15.495 -15.583 -6.644 1.00 60.00 189 SER A O 1
ATOM 1507 N N . SER A 1 190 ? 14.592 -13.535 -6.706 1.00 68.62 190 SER A N 1
ATOM 1508 C CA . SER A 1 190 ? 14.935 -13.199 -5.316 1.00 68.62 190 SER A CA 1
ATOM 1509 C C . SER A 1 190 ? 13.894 -12.293 -4.654 1.00 68.62 190 SER A C 1
ATOM 1511 O O . SER A 1 190 ? 14.163 -11.130 -4.347 1.00 68.62 190 SER A O 1
ATOM 1513 N N . THR A 1 191 ? 12.690 -12.822 -4.427 1.00 81.69 191 THR A N 1
ATOM 1514 C CA . THR A 1 191 ? 11.691 -12.162 -3.574 1.00 81.69 191 THR A CA 1
ATOM 1515 C C . THR A 1 191 ? 12.093 -12.287 -2.103 1.00 81.69 191 THR A C 1
ATOM 1517 O O . THR A 1 191 ? 12.415 -13.394 -1.661 1.00 81.69 191 THR A O 1
ATOM 1520 N N . PRO A 1 192 ? 12.071 -11.201 -1.318 1.00 89.62 192 PRO A N 1
ATOM 1521 C CA . PRO A 1 192 ? 12.435 -11.269 0.087 1.00 89.62 192 PRO A CA 1
ATOM 1522 C C . PRO A 1 192 ? 11.359 -11.970 0.923 1.00 89.62 192 PRO A C 1
ATOM 1524 O O . PRO A 1 192 ? 10.163 -11.863 0.655 1.00 89.62 192 PRO A O 1
ATOM 1527 N N . SER A 1 193 ? 11.781 -12.649 1.989 1.00 88.75 193 SER A N 1
ATOM 1528 C CA . SER A 1 193 ? 10.858 -13.228 2.971 1.00 88.75 193 SER A CA 1
ATOM 1529 C C . SER A 1 193 ? 10.170 -12.136 3.797 1.00 88.75 193 SER A C 1
ATOM 1531 O O . SER A 1 193 ? 10.769 -11.097 4.087 1.00 88.75 193 SER A O 1
ATOM 1533 N N . ALA A 1 194 ? 8.923 -12.368 4.207 1.00 91.69 194 ALA A N 1
ATOM 1534 C CA . ALA A 1 194 ? 8.234 -11.523 5.179 1.00 91.69 194 ALA A CA 1
ATOM 1535 C C . ALA A 1 194 ? 8.709 -11.856 6.605 1.00 91.69 194 ALA A C 1
ATOM 1537 O O . ALA A 1 194 ? 8.899 -13.024 6.927 1.00 91.69 194 ALA A O 1
ATOM 1538 N N . HIS A 1 195 ? 8.893 -10.838 7.448 1.00 89.38 195 HIS A N 1
ATOM 1539 C CA . HIS A 1 195 ? 9.408 -10.979 8.821 1.00 89.38 195 HIS A CA 1
ATOM 1540 C C . HIS A 1 195 ? 8.550 -10.247 9.867 1.00 89.38 195 HIS A C 1
ATOM 1542 O O . HIS A 1 195 ? 8.671 -10.507 11.062 1.00 89.38 195 HIS A O 1
ATOM 1548 N N . TYR A 1 196 ? 7.692 -9.325 9.435 1.00 94.19 196 TYR A N 1
ATOM 1549 C CA . TYR A 1 196 ? 6.802 -8.554 10.288 1.00 94.19 196 TYR A CA 1
ATOM 1550 C C . TYR A 1 196 ? 5.430 -9.224 10.423 1.00 94.19 196 TYR A C 1
ATOM 1552 O O . TYR A 1 196 ? 4.911 -9.807 9.472 1.00 94.19 196 TYR A O 1
ATOM 1560 N N . GLY A 1 197 ? 4.819 -9.076 11.599 1.00 93.44 197 GLY A N 1
ATOM 1561 C CA . GLY A 1 197 ? 3.485 -9.592 11.900 1.00 93.44 197 GLY A CA 1
ATOM 1562 C C . GLY A 1 197 ? 3.484 -11.047 12.371 1.00 93.44 197 GLY A C 1
ATOM 1563 O O . GLY A 1 197 ? 4.524 -11.660 12.612 1.00 93.44 197 GLY A O 1
ATOM 1564 N N . THR A 1 198 ? 2.285 -11.587 12.535 1.00 95.81 198 THR A N 1
ATOM 1565 C CA . THR A 1 198 ? 2.017 -12.987 12.878 1.00 95.81 198 THR A CA 1
ATOM 1566 C C . THR A 1 198 ? 2.402 -13.933 11.737 1.00 95.81 198 THR A C 1
ATOM 1568 O O . THR A 1 198 ? 2.520 -13.525 10.584 1.00 95.81 198 THR A O 1
ATOM 1571 N N . ALA A 1 199 ? 2.525 -15.234 12.024 1.00 95.44 199 ALA A N 1
ATOM 1572 C CA . ALA A 1 199 ? 2.817 -16.240 10.998 1.00 95.44 199 ALA A CA 1
ATOM 1573 C C . ALA A 1 199 ? 1.804 -16.223 9.834 1.00 95.44 199 ALA A C 1
ATOM 1575 O O . ALA A 1 199 ? 2.180 -16.423 8.682 1.00 95.44 199 ALA A O 1
ATOM 1576 N N . GLN A 1 200 ? 0.529 -15.940 10.121 1.00 94.56 200 GLN A N 1
ATOM 1577 C CA . GLN A 1 200 ? -0.512 -15.829 9.099 1.00 94.56 200 GLN A CA 1
ATOM 1578 C C . GLN A 1 200 ? -0.303 -14.606 8.194 1.00 94.56 200 GLN A C 1
ATOM 1580 O O . GLN A 1 200 ? -0.435 -14.715 6.976 1.00 94.56 200 GLN A O 1
ATOM 1585 N N . GLU A 1 201 ? 0.044 -13.453 8.770 1.00 96.12 201 GLU A N 1
ATOM 1586 C CA . GLU A 1 201 ? 0.332 -12.226 8.015 1.00 96.12 201 GLU A CA 1
ATOM 1587 C C . GLU A 1 201 ? 1.604 -12.379 7.175 1.00 96.12 201 GLU A C 1
ATOM 1589 O O . GLU A 1 201 ? 1.621 -12.004 6.005 1.00 96.12 201 GLU A O 1
ATOM 1594 N N . GLN A 1 202 ? 2.642 -13.014 7.720 1.00 95.88 202 GLN A N 1
ATOM 1595 C CA . GLN A 1 202 ? 3.862 -13.315 6.971 1.00 95.88 202 GLN A CA 1
ATOM 1596 C C . GLN A 1 202 ? 3.575 -14.232 5.777 1.00 95.88 202 GLN A C 1
ATOM 1598 O O . GLN A 1 202 ? 4.004 -13.939 4.664 1.00 95.88 202 GLN A O 1
ATOM 1603 N N . GLN A 1 203 ? 2.793 -15.300 5.973 1.00 95.44 203 GLN A N 1
ATOM 1604 C CA . GLN A 1 203 ? 2.384 -16.195 4.886 1.00 95.44 203 GLN A CA 1
ATOM 1605 C C . GLN A 1 203 ? 1.562 -15.477 3.811 1.00 95.44 203 GLN A C 1
ATOM 1607 O O . GLN A 1 203 ? 1.752 -15.748 2.624 1.00 95.44 203 GLN A O 1
ATOM 1612 N N . LEU A 1 204 ? 0.672 -14.562 4.211 1.00 95.12 204 LEU A N 1
ATOM 1613 C CA . LEU A 1 204 ? -0.092 -13.729 3.283 1.00 95.12 204 LEU A CA 1
ATOM 1614 C C . LEU A 1 204 ? 0.846 -12.900 2.399 1.00 95.12 204 LEU A C 1
ATOM 1616 O O . LEU A 1 204 ? 0.732 -12.954 1.176 1.00 95.12 204 LEU A O 1
ATOM 1620 N N . ILE A 1 205 ? 1.803 -12.187 2.999 1.00 96.31 205 ILE A N 1
ATOM 1621 C CA . ILE A 1 205 ? 2.748 -11.359 2.242 1.00 96.31 205 ILE A CA 1
ATOM 1622 C C . ILE A 1 205 ? 3.676 -12.209 1.374 1.00 96.31 205 ILE A C 1
ATOM 1624 O O . ILE A 1 205 ? 3.888 -11.884 0.211 1.00 96.31 205 ILE A O 1
ATOM 1628 N N . THR A 1 206 ? 4.196 -13.325 1.882 1.00 94.19 206 THR A N 1
ATOM 1629 C CA . THR A 1 206 ? 5.027 -14.230 1.078 1.00 94.19 206 THR A CA 1
ATOM 1630 C C . THR A 1 206 ? 4.266 -14.757 -0.139 1.00 94.19 206 THR A C 1
ATOM 1632 O O . THR A 1 206 ? 4.813 -14.765 -1.242 1.00 94.19 206 THR A O 1
ATOM 1635 N N . ARG A 1 207 ? 2.992 -15.140 0.024 1.00 92.62 207 ARG A N 1
ATOM 1636 C CA . ARG A 1 207 ? 2.148 -15.573 -1.096 1.00 92.62 207 ARG A CA 1
ATOM 1637 C C . ARG A 1 207 ? 1.942 -14.445 -2.102 1.00 92.62 207 ARG A C 1
ATOM 1639 O O . ARG A 1 207 ? 2.181 -14.662 -3.287 1.00 92.62 207 ARG A O 1
ATOM 1646 N N . LEU A 1 208 ? 1.577 -13.255 -1.631 1.00 93.88 208 LEU A N 1
ATOM 1647 C CA . LEU A 1 208 ? 1.421 -12.064 -2.464 1.00 93.88 208 LEU A CA 1
ATOM 1648 C C . LEU A 1 208 ? 2.678 -11.806 -3.310 1.00 93.88 208 LEU A C 1
ATOM 1650 O O . LEU A 1 208 ? 2.578 -11.657 -4.526 1.00 93.88 208 LEU A O 1
ATOM 1654 N N . LEU A 1 209 ? 3.865 -11.806 -2.698 1.00 92.25 209 LEU A N 1
ATOM 1655 C CA . LEU A 1 209 ? 5.123 -11.558 -3.411 1.00 92.25 209 LEU A CA 1
ATOM 1656 C C . LEU A 1 209 ? 5.450 -12.638 -4.448 1.00 92.25 209 LEU A C 1
ATOM 1658 O O . LEU A 1 209 ? 6.058 -12.331 -5.466 1.00 92.25 209 LEU A O 1
ATOM 1662 N N . SER A 1 210 ? 5.046 -13.887 -4.206 1.00 89.44 210 SER A N 1
ATOM 1663 C CA . SER A 1 210 ? 5.249 -14.985 -5.160 1.00 89.44 210 SER A CA 1
ATOM 1664 C C . SER A 1 210 ? 4.283 -14.958 -6.352 1.00 89.44 210 SER A C 1
ATOM 1666 O O . SER A 1 210 ? 4.580 -15.541 -7.390 1.00 89.44 210 SER A O 1
ATOM 1668 N N . GLN A 1 211 ? 3.126 -14.308 -6.201 1.00 88.81 211 GLN A N 1
ATOM 1669 C CA . GLN A 1 211 ? 2.036 -14.317 -7.185 1.00 88.81 211 GLN A CA 1
ATOM 1670 C C . GLN A 1 211 ? 1.917 -13.010 -7.972 1.00 88.81 211 GLN A C 1
ATOM 1672 O O . GLN A 1 211 ? 1.201 -12.954 -8.968 1.00 88.81 211 GLN A O 1
ATOM 1677 N N . THR A 1 212 ? 2.593 -11.956 -7.522 1.00 90.12 212 THR A N 1
ATOM 1678 C CA . THR A 1 212 ? 2.483 -10.612 -8.089 1.00 90.12 212 THR A CA 1
ATOM 1679 C C . THR A 1 212 ? 3.847 -10.070 -8.480 1.00 90.12 212 THR A C 1
ATOM 1681 O O . THR A 1 212 ? 4.895 -10.519 -8.023 1.00 90.12 212 THR A O 1
ATOM 1684 N N . ASP A 1 213 ? 3.833 -9.037 -9.309 1.00 90.81 213 ASP A N 1
ATOM 1685 C CA . ASP A 1 213 ? 5.018 -8.284 -9.701 1.00 90.81 213 ASP A CA 1
ATOM 1686 C C . ASP A 1 213 ? 5.348 -7.136 -8.725 1.00 90.81 213 ASP A C 1
ATOM 1688 O O . ASP A 1 213 ? 6.125 -6.245 -9.072 1.00 90.81 213 ASP A O 1
ATOM 1692 N N . TRP A 1 214 ? 4.791 -7.140 -7.504 1.00 93.31 214 TRP A N 1
ATOM 1693 C CA . TRP A 1 214 ? 4.969 -6.052 -6.536 1.00 93.31 214 TRP A CA 1
ATOM 1694 C C . TRP A 1 214 ? 6.447 -5.760 -6.246 1.00 93.31 214 TRP A C 1
ATOM 1696 O O . TRP A 1 214 ? 6.887 -4.614 -6.346 1.00 93.31 214 TRP A O 1
ATOM 1706 N N . TRP A 1 215 ? 7.246 -6.795 -5.953 1.00 91.56 215 TRP A N 1
ATOM 1707 C CA . TRP A 1 215 ? 8.681 -6.626 -5.694 1.00 91.56 215 TRP A CA 1
ATOM 1708 C C . TRP A 1 215 ? 9.449 -6.132 -6.932 1.00 91.56 215 TRP A C 1
ATOM 1710 O O . TRP A 1 215 ? 10.143 -5.121 -6.823 1.00 91.56 215 TRP A O 1
ATOM 1720 N N . PRO A 1 216 ? 9.290 -6.730 -8.131 1.00 90.44 216 PRO A N 1
ATOM 1721 C CA . PRO A 1 216 ? 9.829 -6.159 -9.365 1.00 90.44 216 PRO A CA 1
ATOM 1722 C C . PRO A 1 216 ? 9.471 -4.680 -9.596 1.00 90.44 216 PRO A C 1
ATOM 1724 O O . PRO A 1 216 ? 10.348 -3.889 -9.948 1.00 90.44 216 PRO A O 1
ATOM 1727 N N . ARG A 1 217 ? 8.218 -4.272 -9.348 1.00 91.88 217 ARG A N 1
ATOM 1728 C CA . ARG A 1 217 ? 7.795 -2.863 -9.441 1.00 91.88 217 ARG A CA 1
ATOM 1729 C C . ARG A 1 217 ? 8.479 -1.977 -8.401 1.00 91.88 217 ARG A C 1
ATOM 1731 O O . ARG A 1 217 ? 8.861 -0.850 -8.721 1.00 91.88 217 ARG A O 1
ATOM 1738 N N . ARG A 1 218 ? 8.693 -2.488 -7.186 1.00 90.62 218 ARG A N 1
ATOM 1739 C CA . ARG A 1 218 ? 9.445 -1.792 -6.132 1.00 90.62 218 ARG A CA 1
ATOM 1740 C C . ARG A 1 218 ? 10.919 -1.604 -6.497 1.00 90.62 218 ARG A C 1
ATOM 1742 O O . ARG A 1 218 ? 11.466 -0.530 -6.257 1.00 90.62 218 ARG A O 1
ATOM 1749 N N . LEU A 1 219 ? 11.551 -2.615 -7.098 1.00 87.06 219 LEU A N 1
ATOM 1750 C CA . LEU A 1 219 ? 12.921 -2.520 -7.616 1.00 87.06 219 LEU A CA 1
ATOM 1751 C C . LEU A 1 219 ? 13.011 -1.465 -8.729 1.00 87.06 219 LEU A C 1
ATOM 1753 O O . LEU A 1 219 ? 13.930 -0.645 -8.727 1.00 87.06 219 LEU A O 1
ATOM 1757 N N . LEU A 1 220 ? 12.044 -1.457 -9.655 1.00 86.31 220 LEU A N 1
ATOM 1758 C CA . LEU A 1 220 ? 11.980 -0.486 -10.749 1.00 86.31 220 LEU A CA 1
ATOM 1759 C C . LEU A 1 220 ? 11.886 0.956 -10.227 1.00 86.31 220 LEU A C 1
ATOM 1761 O O . LEU A 1 220 ? 12.560 1.830 -10.766 1.00 86.31 220 LEU A O 1
ATOM 1765 N N . SER A 1 221 ? 11.126 1.209 -9.155 1.00 85.19 221 SER A N 1
ATOM 1766 C CA . SER A 1 221 ? 10.979 2.563 -8.596 1.00 85.19 221 SER A CA 1
ATOM 1767 C C . SER A 1 221 ? 12.247 3.118 -7.928 1.00 85.19 221 SER A C 1
ATOM 1769 O O . SER A 1 221 ? 12.288 4.298 -7.585 1.00 85.19 221 SER A O 1
ATOM 1771 N N . GLN A 1 222 ? 13.295 2.306 -7.735 1.00 75.88 222 GLN A N 1
ATOM 1772 C CA . GLN A 1 222 ? 14.616 2.771 -7.278 1.00 75.88 222 GLN A CA 1
ATOM 1773 C C . GLN A 1 222 ? 15.643 2.939 -8.390 1.00 75.88 222 GLN A C 1
ATOM 1775 O O . GLN A 1 222 ? 16.704 3.511 -8.142 1.00 75.88 222 GLN A O 1
ATOM 1780 N N . GLN A 1 223 ? 15.359 2.455 -9.600 1.00 63.06 223 GLN A N 1
ATOM 1781 C CA . GLN A 1 223 ? 16.211 2.682 -10.765 1.00 63.06 223 GLN A CA 1
ATOM 1782 C C . GLN A 1 223 ? 15.973 4.107 -11.281 1.00 63.06 223 GLN A C 1
ATOM 1784 O O . GLN A 1 223 ? 15.274 4.314 -12.280 1.00 63.06 223 GLN A O 1
ATOM 1789 N N . ARG A 1 224 ? 16.497 5.057 -10.498 1.00 54.94 224 ARG A N 1
ATOM 1790 C CA . ARG A 1 224 ? 16.684 6.472 -10.818 1.00 54.94 224 ARG A CA 1
ATOM 1791 C C . ARG A 1 224 ? 17.761 6.622 -11.885 1.00 54.94 224 ARG A C 1
ATOM 1793 O O . ARG A 1 224 ? 18.771 5.888 -11.789 1.00 54.94 224 ARG A O 1
#

Organism: NCBI:txid1821621

Foldseek 3Di:
DDPDDPDPPPLVVVLLCLQQAQQPQPDNRHPRCLRLLNLLCLAAVLVVVCLVVVVDDPPAQSHALVSVVSLCRSVVADDLPDRSRLLSVLVSVLCVPPCNVCVVCLLVDDPVRLLVSLQVQLVVCCCRRSVHPVRSQVSLSSCLSNPVSGQRARQDPDPPPPDDRPPGRVVVSVVLVVVLVVCCVVQLPDDDFRDDDDPVSRVVVVVSSNSGCSRSSVSSNSPD

Radius of gyration: 17.14 Å; chains: 1; bounding box: 49×37×45 Å

pLDDT: mean 86.85, std 15.36, range [32.22, 98.19]

Secondary structure (DSSP, 8-state):
----PPP--HHHHHHHHHHHS--TTSTTTT-GGGSHHHHHIIIIIHHHHHHHTTT--TTS-SS-HHHHHHHHHHTTPPP-SS-HHHHHHHHHHHIIIIIGGGGGGGGG--HHHHHHHHHHHHHHHIIIIISSTT-HHHHHHHHHHH-TTS-PPPP---TT-SSPPPSSHHHHHHHHHHHHTTTHHHHTT-PPPP-SS-HHHHHHHHHHHHHSSHHHHHHHTT--